Protein AF-A0A7Y1ZL57-F1 (afdb_monomer)

Radius of gyration: 22.16 Å; Cα contacts (8 Å, |Δi|>4): 226; chains: 1; bounding box: 55×61×56 Å

Mean predicted aligned error: 8.6 Å

Secondary structure (DSSP, 8-state):
-HHHHHHHHHHHHHH-HHHHHHHHHHHHT-HHHHHHHHHGGG-SBTTB--GGGSTTHHHHHHHHHHTTSS-HHHHHHHHHHHHHS----TT-S-HHHHHHHHHHHHHHHHSSS-S-EEE-SS--S-EE--HHHHHHSSS-EEE-GGGT-HHHHHHHT-HHHHHHHHHHHSS-------EEESS---PPS--GGGTS--SSTTS-------SS---TTS------TTGGGSPP---

pLDDT: mean 88.0, std 10.46, range [59.62, 98.56]

Structure (mmCIF, N/CA/C/O backbone):
data_AF-A0A7Y1ZL57-F1
#
_entry.id   AF-A0A7Y1ZL57-F1
#
loop_
_atom_site.group_PDB
_atom_site.id
_atom_site.type_symbol
_atom_site.label_atom_id
_atom_site.label_alt_id
_atom_site.label_comp_id
_atom_site.label_asym_id
_atom_site.label_entity_id
_atom_site.label_seq_id
_atom_site.pdbx_PDB_ins_code
_atom_site.Cartn_x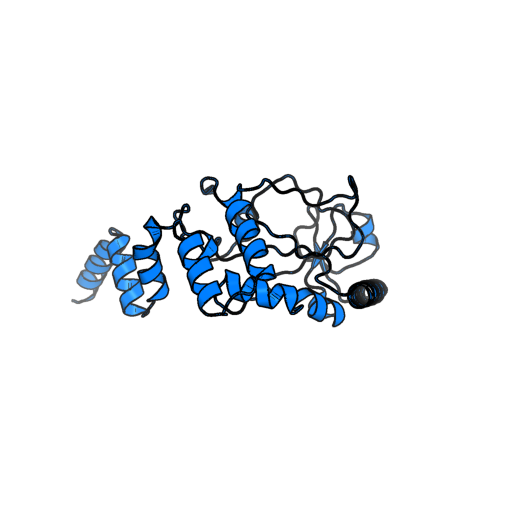
_atom_site.Cartn_y
_atom_site.Cartn_z
_atom_site.occupancy
_atom_site.B_iso_or_equiv
_atom_site.auth_seq_id
_atom_site.auth_comp_id
_atom_site.auth_asym_id
_atom_site.auth_atom_id
_atom_site.pdbx_PDB_model_num
ATOM 1 N N . MET A 1 1 ? -34.789 -43.319 8.936 1.00 61.16 1 MET A N 1
ATOM 2 C CA . MET A 1 1 ? -35.605 -42.411 9.778 1.00 61.16 1 MET A CA 1
ATOM 3 C C . MET A 1 1 ? -34.976 -41.041 10.070 1.00 61.16 1 MET A C 1
ATOM 5 O O . MET A 1 1 ? -35.731 -40.105 10.268 1.00 61.16 1 MET A O 1
ATOM 9 N N . LEU A 1 2 ? -33.645 -40.862 10.047 1.00 67.38 2 LEU A N 1
ATOM 10 C CA . LEU A 1 2 ? -32.998 -39.577 10.399 1.00 67.38 2 LEU A CA 1
ATOM 11 C C . LEU A 1 2 ? -32.981 -38.503 9.291 1.00 67.38 2 LEU A C 1
ATOM 13 O O . LEU A 1 2 ? -33.024 -37.315 9.592 1.00 67.38 2 LEU A O 1
ATOM 17 N N . LYS A 1 3 ? -32.957 -38.889 8.006 1.00 62.25 3 LYS A N 1
ATOM 18 C CA . LYS A 1 3 ? -32.890 -37.942 6.870 1.00 62.25 3 LYS A CA 1
ATOM 19 C C . LYS A 1 3 ? -34.001 -36.868 6.875 1.00 62.25 3 LYS A C 1
ATOM 21 O O . LYS A 1 3 ? -33.656 -35.699 6.730 1.00 62.25 3 LYS A O 1
ATOM 26 N N . PRO A 1 4 ? -35.293 -37.196 7.075 1.00 77.06 4 PRO A N 1
ATOM 27 C CA . PRO A 1 4 ? -36.361 -36.191 7.101 1.00 77.06 4 PRO A CA 1
ATOM 28 C C . PRO A 1 4 ? -36.184 -35.165 8.226 1.00 77.06 4 PRO A C 1
ATOM 30 O O . PRO A 1 4 ? -36.388 -33.973 8.011 1.00 77.06 4 PRO A O 1
ATOM 33 N N . VAL A 1 5 ? -35.735 -35.624 9.399 1.00 76.25 5 VAL A N 1
ATOM 34 C CA . VAL A 1 5 ? -35.468 -34.781 10.574 1.00 76.25 5 VAL A CA 1
ATOM 35 C C . VAL A 1 5 ? -34.291 -33.845 10.308 1.00 76.25 5 VAL A C 1
ATOM 37 O O . VAL A 1 5 ? -34.404 -32.647 10.547 1.00 76.25 5 VAL A O 1
ATOM 40 N N . ILE A 1 6 ? -33.203 -34.358 9.724 1.00 70.75 6 ILE A N 1
ATOM 41 C CA . ILE A 1 6 ? -32.034 -33.557 9.332 1.00 70.75 6 ILE A CA 1
ATOM 42 C C . ILE A 1 6 ? -32.429 -32.479 8.315 1.00 70.75 6 ILE A C 1
ATOM 44 O O . ILE A 1 6 ? -32.050 -31.324 8.473 1.00 70.75 6 ILE A O 1
ATOM 48 N N . TYR A 1 7 ? -33.233 -32.812 7.301 1.00 69.31 7 TYR A N 1
ATOM 49 C CA . TYR A 1 7 ? -33.698 -31.839 6.304 1.00 69.31 7 TYR A CA 1
ATOM 50 C C . TYR A 1 7 ? -34.686 -30.809 6.869 1.00 69.31 7 TYR A C 1
ATOM 52 O O . TYR A 1 7 ? -34.710 -29.665 6.410 1.00 69.31 7 TYR A O 1
ATOM 60 N N . ALA A 1 8 ? -35.507 -31.183 7.852 1.00 75.50 8 ALA A N 1
ATOM 61 C CA . ALA A 1 8 ? -36.379 -30.250 8.562 1.00 75.50 8 ALA A CA 1
ATOM 62 C C . ALA A 1 8 ? -35.568 -29.280 9.437 1.00 75.50 8 ALA A C 1
ATOM 64 O O . ALA A 1 8 ? -35.812 -28.073 9.401 1.00 75.50 8 ALA A O 1
ATOM 65 N N . LEU A 1 9 ? -34.552 -29.785 10.147 1.00 74.50 9 LEU A N 1
ATOM 66 C CA . LEU A 1 9 ? -33.609 -28.963 10.904 1.00 74.50 9 LEU A CA 1
ATOM 67 C C . LEU A 1 9 ? -32.825 -28.028 9.981 1.00 74.50 9 LEU A C 1
ATOM 69 O O . LEU A 1 9 ? -32.786 -26.829 10.226 1.00 74.50 9 LEU A O 1
ATOM 73 N N . LYS A 1 10 ? -32.274 -28.545 8.877 1.00 69.19 10 LYS A N 1
ATOM 74 C CA . LYS A 1 10 ? -31.486 -27.758 7.919 1.00 69.19 10 LYS A CA 1
ATOM 75 C C . LYS A 1 10 ? -32.304 -26.621 7.301 1.00 69.19 10 LYS A C 1
ATOM 77 O O . LYS A 1 10 ? -31.780 -25.522 7.170 1.00 69.19 10 LYS A O 1
ATOM 82 N N . ARG A 1 11 ? -33.587 -26.855 6.989 1.00 71.69 11 ARG A N 1
ATOM 83 C CA . ARG A 1 11 ? -34.518 -25.811 6.514 1.00 71.69 11 ARG A CA 1
ATOM 84 C C . ARG A 1 11 ? -34.827 -24.763 7.575 1.00 71.69 11 ARG A C 1
ATOM 86 O O . ARG A 1 11 ? -34.826 -23.582 7.256 1.00 71.69 11 ARG A O 1
ATOM 93 N N . ARG A 1 12 ? -35.051 -25.169 8.830 1.00 73.75 12 ARG A N 1
ATOM 94 C CA . ARG A 1 12 ? -35.214 -24.202 9.925 1.00 73.75 12 ARG A CA 1
ATOM 95 C C . ARG A 1 12 ? -33.955 -23.361 10.098 1.00 73.75 12 ARG A C 1
ATOM 97 O O . ARG A 1 12 ? -34.059 -22.150 10.158 1.00 73.75 12 ARG A O 1
ATOM 104 N N . VAL A 1 13 ? -32.774 -23.970 10.096 1.00 72.38 13 VAL A N 1
ATOM 105 C CA . VAL A 1 13 ? -31.514 -23.229 10.230 1.00 72.38 13 VAL A CA 1
ATOM 106 C C . VAL A 1 13 ? -31.290 -22.273 9.046 1.00 72.38 13 VAL A C 1
ATOM 108 O O . VAL A 1 13 ? -30.936 -21.125 9.277 1.00 72.38 13 VAL A O 1
ATOM 111 N N . HIS A 1 14 ? -31.563 -22.688 7.802 1.00 68.94 14 HIS A N 1
ATOM 112 C CA . HIS A 1 14 ? -31.434 -21.815 6.621 1.00 68.94 14 HIS A CA 1
ATOM 113 C C . HIS A 1 14 ? -32.382 -20.609 6.638 1.00 68.94 14 HIS A C 1
ATOM 115 O O . HIS A 1 14 ? -32.011 -19.534 6.180 1.00 68.94 14 HIS A O 1
ATOM 121 N N . ASN A 1 15 ? -33.593 -20.775 7.173 1.00 75.38 15 ASN A N 1
ATOM 122 C CA . ASN A 1 15 ? -34.599 -19.711 7.206 1.00 75.38 15 ASN A CA 1
ATOM 123 C C . ASN A 1 15 ? -34.401 -18.718 8.364 1.00 75.38 15 ASN A C 1
ATOM 125 O O . ASN A 1 15 ? -35.111 -17.719 8.435 1.00 75.38 15 ASN A O 1
ATOM 129 N N . TYR A 1 16 ? -33.448 -18.973 9.265 1.00 76.50 16 TYR A N 1
ATOM 130 C CA . TYR A 1 16 ? -33.093 -18.076 10.362 1.00 76.50 16 TYR A CA 1
ATOM 131 C C . TYR A 1 16 ? -31.593 -17.765 10.295 1.00 76.50 16 TYR A C 1
ATOM 133 O O . TYR A 1 16 ? -30.802 -18.453 10.944 1.00 76.50 16 TYR A O 1
ATOM 141 N N . PRO A 1 17 ? -31.185 -16.715 9.557 1.00 72.06 17 PRO A N 1
ATOM 142 C CA . PRO A 1 17 ? -29.778 -16.347 9.379 1.00 72.06 17 PRO A CA 1
ATOM 143 C C . PRO A 1 17 ? -29.008 -16.231 10.702 1.00 72.06 17 PRO A C 1
ATOM 145 O O . PRO A 1 17 ? -27.884 -16.710 10.807 1.00 72.06 17 PRO A O 1
ATOM 148 N N . ALA A 1 18 ? -29.647 -15.703 11.752 1.00 73.69 18 ALA A N 1
ATOM 149 C CA . ALA A 1 18 ? -29.064 -15.629 13.091 1.00 73.69 18 ALA A CA 1
ATOM 150 C C . ALA A 1 18 ? -28.757 -17.016 13.693 1.00 73.69 18 ALA A C 1
ATOM 152 O O . ALA A 1 18 ? -27.699 -17.211 14.286 1.00 73.69 18 ALA A O 1
ATOM 153 N N . LEU A 1 19 ? -29.649 -17.997 13.511 1.00 76.81 19 LEU A N 1
ATOM 154 C CA . LEU A 1 19 ? -29.462 -19.364 14.003 1.00 76.81 19 LEU A CA 1
ATOM 155 C C . LEU A 1 19 ? -28.370 -20.097 13.214 1.00 76.81 19 LEU A C 1
ATOM 157 O O . LEU A 1 19 ? -27.556 -20.797 13.815 1.00 76.81 19 LEU A O 1
ATOM 161 N N . TYR A 1 20 ? -28.324 -19.911 11.889 1.00 74.56 20 TYR A N 1
ATOM 162 C CA . TYR A 1 20 ? -27.240 -20.428 11.052 1.00 74.56 20 TYR A CA 1
ATOM 163 C C . TYR A 1 20 ? -25.889 -19.875 11.498 1.00 74.56 20 TYR A C 1
ATOM 165 O O . TYR A 1 20 ? -24.973 -20.655 11.743 1.00 74.56 20 TYR A O 1
ATOM 173 N N . SER A 1 21 ? -25.784 -18.558 11.686 1.00 65.50 21 SER A N 1
ATOM 174 C CA . SER A 1 21 ? -24.563 -17.924 12.177 1.00 65.50 21 SER A CA 1
ATOM 175 C C . SER A 1 21 ? -24.155 -18.474 13.544 1.00 65.50 21 SER A C 1
ATOM 177 O O . SER A 1 21 ? -23.021 -18.910 13.704 1.00 65.50 21 SER A O 1
ATOM 179 N N . VAL A 1 22 ? -25.054 -18.528 14.532 1.00 75.81 22 VAL A N 1
ATOM 180 C CA . VAL A 1 22 ? -24.734 -19.061 15.872 1.00 75.81 22 VAL A CA 1
ATOM 181 C C . VAL A 1 22 ? -24.198 -20.495 15.796 1.00 75.81 22 VAL A C 1
ATOM 183 O O . VAL A 1 22 ? -23.155 -20.790 16.379 1.00 75.81 22 VAL A O 1
ATOM 186 N N . LEU A 1 23 ? -24.868 -21.375 15.045 1.00 78.00 23 LEU A N 1
ATOM 187 C CA . LEU A 1 23 ? -24.457 -22.772 14.897 1.00 78.00 23 LEU A CA 1
ATOM 188 C C . LEU A 1 23 ? -23.144 -22.913 14.125 1.00 78.00 23 LEU A C 1
ATOM 190 O O . LEU A 1 23 ? -22.272 -23.663 14.555 1.00 78.00 23 LEU A O 1
ATOM 194 N N . PHE A 1 24 ? -22.977 -22.179 13.024 1.00 70.44 24 PHE A N 1
ATOM 195 C CA . PHE A 1 24 ? -21.741 -22.178 12.246 1.00 70.44 24 PHE A CA 1
ATOM 196 C C . PHE A 1 24 ? -20.555 -21.754 13.113 1.00 70.44 24 PHE A C 1
ATOM 198 O O . PHE A 1 24 ? -19.538 -22.439 13.125 1.00 70.44 24 PHE A O 1
ATOM 205 N N . ASN A 1 25 ? -20.693 -20.688 13.902 1.00 64.94 25 ASN A N 1
ATOM 206 C CA . ASN A 1 25 ? -19.604 -20.195 14.744 1.00 64.94 25 ASN A CA 1
ATOM 207 C C . ASN A 1 25 ? -19.293 -21.102 15.933 1.00 64.94 25 ASN A C 1
ATOM 209 O O . ASN A 1 25 ? -18.126 -21.251 16.281 1.00 64.94 25 ASN A O 1
ATOM 213 N N . LEU A 1 26 ? -20.307 -21.724 16.546 1.00 72.31 26 LEU A N 1
ATOM 214 C CA . LEU A 1 26 ? -20.097 -22.714 17.607 1.00 72.31 26 LEU A CA 1
ATOM 215 C C . LEU A 1 26 ? -19.348 -23.939 17.078 1.00 72.31 26 LEU A C 1
ATOM 217 O O . LEU A 1 26 ? -18.414 -24.411 17.718 1.00 72.31 26 LEU A O 1
ATOM 221 N N . VAL A 1 27 ? -19.732 -24.430 15.897 1.00 75.44 27 VAL A N 1
ATOM 222 C CA . VAL A 1 27 ? -19.110 -25.603 15.266 1.00 75.44 27 VAL A CA 1
ATOM 223 C C . VAL A 1 27 ? -17.700 -25.294 14.758 1.00 75.44 27 VAL A C 1
ATOM 225 O O . VAL A 1 27 ? -16.826 -26.150 14.836 1.00 75.44 27 VAL A O 1
ATOM 228 N N . THR A 1 28 ? -17.458 -24.078 14.264 1.00 68.94 28 THR A N 1
ATOM 229 C CA . THR A 1 28 ? -16.144 -23.662 13.739 1.00 68.94 28 THR A CA 1
ATOM 230 C C . THR A 1 28 ? -15.227 -23.041 14.791 1.00 68.94 28 THR A C 1
ATOM 232 O O . THR A 1 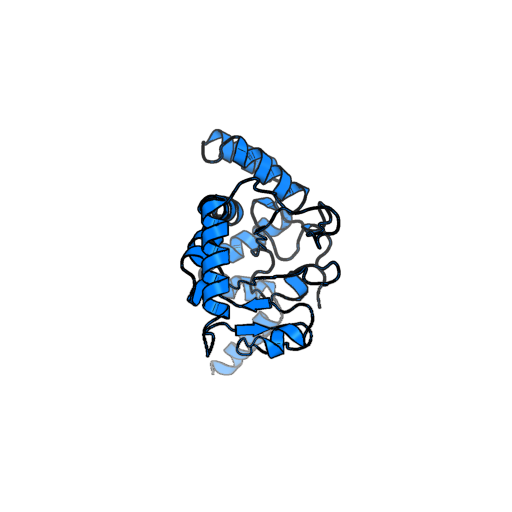28 ? -14.106 -22.670 14.455 1.00 68.94 28 THR A O 1
ATOM 235 N N . LEU A 1 29 ? -15.679 -22.911 16.047 1.00 67.19 29 LEU A N 1
ATOM 236 C CA . LEU A 1 29 ? -14.985 -22.155 17.099 1.00 67.19 29 LEU A CA 1
ATOM 237 C C . LEU A 1 29 ? -14.568 -20.750 16.620 1.00 67.19 29 LEU A C 1
ATOM 239 O O . LEU A 1 29 ? -13.525 -20.221 17.005 1.00 67.19 29 LEU A O 1
ATOM 243 N N . ASN A 1 30 ? -15.385 -20.131 15.763 1.00 64.38 30 ASN A N 1
ATOM 244 C 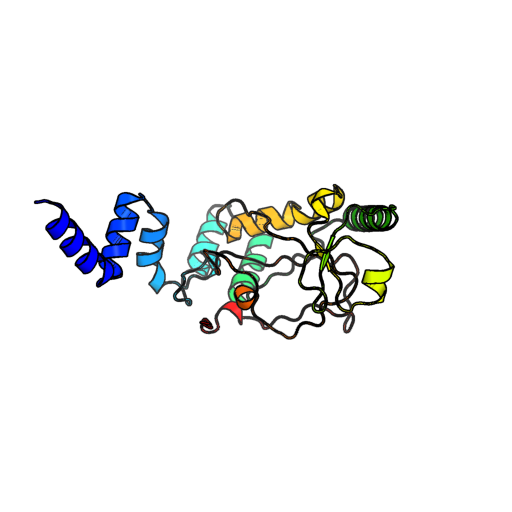CA . ASN A 1 30 ? -15.090 -18.839 15.153 1.00 64.38 30 ASN A CA 1
ATOM 245 C C . ASN A 1 30 ? -15.459 -17.698 16.115 1.00 64.38 30 ASN A C 1
ATOM 247 O O . ASN A 1 30 ? -16.431 -16.959 15.935 1.00 64.38 30 ASN A O 1
ATOM 251 N N . PHE A 1 31 ? -14.683 -17.591 17.197 1.00 62.12 31 PHE A N 1
ATOM 252 C CA . PHE A 1 31 ? -14.844 -16.567 18.229 1.00 62.12 31 PHE A CA 1
ATOM 253 C C . PHE A 1 31 ? -14.647 -15.143 17.682 1.00 62.12 31 PHE A C 1
ATOM 255 O O . PHE A 1 31 ? -15.268 -14.213 18.194 1.00 62.12 31 PHE A O 1
ATOM 262 N N . GLU A 1 32 ? -13.849 -14.980 16.620 1.00 59.62 32 GLU A N 1
ATOM 263 C CA . GLU A 1 32 ? -13.712 -13.733 15.850 1.00 59.62 32 GLU A CA 1
ATOM 264 C C . GLU A 1 32 ? -15.074 -13.256 15.330 1.00 59.62 32 GLU A C 1
ATOM 266 O O . GLU A 1 32 ? -15.489 -12.131 15.613 1.00 59.62 32 GLU A O 1
ATOM 271 N N . TYR A 1 33 ? -15.824 -14.126 14.646 1.00 61.28 33 TYR A N 1
ATOM 272 C CA . TYR A 1 33 ? -17.146 -13.774 14.128 1.00 61.28 33 TYR A CA 1
ATOM 273 C C . TYR A 1 33 ? -18.146 -13.479 15.253 1.00 61.28 33 TYR A C 1
ATOM 275 O O . TYR A 1 33 ? -18.909 -12.520 15.145 1.00 61.28 33 TYR A O 1
ATOM 283 N N . PHE A 1 34 ? -18.141 -14.238 16.358 1.00 62.91 34 PHE A N 1
ATOM 284 C CA . PHE A 1 34 ? -18.984 -13.914 17.522 1.00 62.91 34 PHE A CA 1
ATOM 285 C C . PHE A 1 34 ? -18.676 -12.520 18.076 1.00 62.91 34 PHE A C 1
ATOM 287 O O . PHE A 1 34 ? -19.589 -11.728 18.310 1.00 62.91 34 PHE A O 1
ATOM 294 N N . ARG A 1 35 ? -17.391 -12.196 18.248 1.00 63.19 35 ARG A N 1
ATOM 295 C CA . ARG A 1 35 ? -16.944 -10.892 18.746 1.00 63.19 35 ARG A CA 1
ATOM 296 C C . ARG A 1 35 ? -17.330 -9.761 17.794 1.00 63.19 35 ARG A C 1
ATOM 298 O O . ARG A 1 35 ? -17.726 -8.698 18.264 1.00 63.19 35 ARG A O 1
ATOM 305 N N . LEU A 1 36 ? -17.295 -10.007 16.483 1.00 61.62 36 LEU A N 1
ATOM 306 C CA . LEU A 1 36 ? -17.803 -9.079 15.473 1.00 61.62 36 LEU A CA 1
ATOM 307 C C . LEU A 1 36 ? -19.315 -8.862 15.617 1.00 61.62 36 LEU A C 1
ATOM 309 O O . LEU A 1 36 ? -19.740 -7.715 15.635 1.00 61.62 36 LEU A O 1
ATOM 313 N N . GLN A 1 37 ? -20.130 -9.909 15.803 1.00 62.34 37 GLN A N 1
ATOM 314 C CA . GLN A 1 37 ? -21.587 -9.741 15.959 1.00 62.34 37 GLN A CA 1
ATOM 315 C C . GLN A 1 37 ? -21.967 -8.893 17.183 1.00 62.34 37 GLN A C 1
ATOM 317 O O . GLN A 1 37 ? -22.853 -8.051 17.076 1.00 62.34 37 GLN A O 1
ATOM 322 N N . PHE A 1 38 ? -21.282 -9.063 18.319 1.00 64.94 38 PHE A N 1
ATOM 323 C CA . PHE A 1 38 ? -21.501 -8.217 19.503 1.00 64.94 38 PHE A CA 1
ATOM 324 C C . PHE A 1 38 ? -20.854 -6.830 19.377 1.00 64.94 38 PHE A C 1
ATOM 326 O O . PHE A 1 38 ? -21.314 -5.874 19.991 1.00 64.94 38 PHE A O 1
ATOM 333 N N . GLY A 1 39 ? -19.789 -6.714 18.581 1.00 63.88 39 GLY A N 1
ATOM 334 C CA . GLY A 1 39 ? -19.065 -5.470 18.351 1.00 63.88 39 GLY A CA 1
ATOM 335 C C . GLY A 1 39 ? -19.669 -4.571 17.276 1.00 63.88 39 GLY A C 1
ATOM 336 O O . GLY A 1 39 ? -19.328 -3.395 17.266 1.00 63.88 39 GLY A O 1
ATOM 337 N N . LYS A 1 40 ? -20.553 -5.086 16.407 1.00 64.69 40 LYS A N 1
ATOM 338 C CA . LYS A 1 40 ? -21.134 -4.376 15.250 1.00 64.69 40 LYS A CA 1
ATOM 339 C C . LYS A 1 40 ? -21.717 -3.003 15.578 1.00 64.69 40 LYS A C 1
ATOM 341 O O . LYS A 1 40 ? -21.603 -2.109 14.758 1.00 64.69 40 LYS A O 1
ATOM 346 N N . GLN A 1 41 ? -22.283 -2.818 16.771 1.00 75.44 41 GLN A N 1
ATOM 347 C CA . GLN A 1 41 ? -22.845 -1.526 17.192 1.00 75.44 41 GLN A CA 1
ATOM 348 C C . GLN A 1 41 ? -21.804 -0.401 17.278 1.00 75.44 41 GLN A C 1
ATOM 350 O O . GLN A 1 41 ? -22.168 0.764 17.197 1.00 75.44 41 GLN A O 1
ATOM 355 N N . HIS A 1 42 ? -20.526 -0.749 17.427 1.00 83.75 42 HIS A N 1
ATOM 356 C CA . HIS A 1 42 ? -19.425 0.208 17.493 1.00 83.75 42 HIS A CA 1
ATOM 357 C C . HIS A 1 42 ? -18.860 0.584 16.120 1.00 83.75 42 HIS A C 1
ATOM 359 O O . HIS A 1 42 ? -17.965 1.423 16.058 1.00 83.75 42 HIS A O 1
ATOM 365 N N . TYR A 1 43 ? -19.315 -0.056 15.040 1.00 87.94 43 TYR A N 1
ATOM 366 C CA . TYR A 1 43 ? -18.799 0.164 13.691 1.00 87.94 43 TYR A CA 1
ATOM 367 C C . TYR A 1 43 ? -19.818 0.933 12.844 1.00 87.94 43 TYR A C 1
ATOM 369 O O . TYR A 1 43 ? -20.998 0.582 12.864 1.00 87.94 43 TYR A O 1
ATOM 377 N N . PRO A 1 44 ? -19.380 1.934 12.058 1.00 84.75 44 PRO A N 1
ATOM 378 C CA . PRO A 1 44 ? -20.245 2.603 11.090 1.00 84.75 44 PRO A CA 1
ATOM 379 C C . PRO A 1 44 ? -20.765 1.658 9.997 1.00 84.75 44 PRO A C 1
ATOM 381 O O . PRO A 1 44 ? -21.913 1.786 9.578 1.00 84.75 44 PRO A O 1
ATOM 384 N N . SER A 1 45 ? -19.939 0.704 9.549 1.00 85.44 45 SER A N 1
ATOM 385 C CA . SER A 1 45 ? -20.301 -0.238 8.486 1.00 85.44 45 SER A CA 1
ATOM 386 C C . SER A 1 45 ? -20.989 -1.494 9.020 1.00 85.44 45 SER A C 1
ATOM 388 O O . SER A 1 45 ? -20.625 -2.071 10.052 1.00 85.44 45 SER A O 1
ATOM 390 N N . SER A 1 46 ? -21.954 -1.985 8.244 1.00 81.25 46 SER A N 1
ATOM 391 C CA . SER A 1 46 ? -22.683 -3.223 8.529 1.00 81.25 46 SER A CA 1
ATOM 392 C C . SER A 1 46 ? -21.810 -4.487 8.418 1.00 81.25 46 SER A C 1
ATOM 394 O O . SER A 1 46 ? -22.135 -5.533 9.007 1.00 81.25 46 SER A O 1
ATOM 396 N N . PHE A 1 47 ? -20.668 -4.375 7.727 1.00 80.88 47 PHE A N 1
ATOM 397 C CA . PHE A 1 47 ? -19.675 -5.436 7.539 1.00 80.88 47 PHE A CA 1
ATOM 398 C C . PHE A 1 47 ? -18.604 -5.479 8.640 1.00 80.88 47 PHE A C 1
ATOM 400 O O . PHE A 1 47 ? -17.744 -6.360 8.623 1.00 80.88 47 PHE A O 1
ATOM 407 N N . GLY A 1 48 ? -18.682 -4.595 9.642 1.00 85.56 48 GLY A N 1
ATOM 408 C CA . GLY A 1 48 ? -17.724 -4.512 10.745 1.00 85.56 48 GLY A CA 1
ATOM 409 C C . GLY A 1 48 ? -16.630 -3.482 10.475 1.00 85.56 48 GLY A C 1
ATOM 410 O O . GLY A 1 48 ? -16.931 -2.354 10.109 1.00 85.56 48 GLY A O 1
ATOM 411 N N . GLY A 1 49 ? -15.372 -3.854 10.699 1.00 88.94 49 GLY A N 1
ATOM 412 C CA . GLY A 1 49 ? -14.218 -2.985 10.475 1.00 88.94 49 GLY A CA 1
ATOM 413 C C . GLY A 1 49 ? -13.040 -3.345 11.374 1.00 88.94 49 GLY A C 1
ATOM 414 O O . GLY A 1 49 ? -13.057 -4.345 12.103 1.00 88.94 49 GLY A O 1
ATOM 415 N N . LEU A 1 50 ? -12.022 -2.502 11.342 1.00 92.81 50 LEU A N 1
ATOM 416 C CA . LEU A 1 50 ? -10.833 -2.564 12.180 1.00 92.81 50 LEU A CA 1
ATOM 417 C C . LEU A 1 50 ? -11.047 -1.797 13.481 1.00 92.81 50 LEU A C 1
ATOM 419 O O . LEU A 1 50 ? -11.961 -0.988 13.616 1.00 92.81 50 LEU A O 1
ATOM 423 N N . TRP A 1 51 ? -10.196 -2.005 14.484 1.00 94.00 51 TRP A N 1
ATOM 424 C CA . TRP A 1 51 ? -10.319 -1.240 15.732 1.00 94.00 51 TRP A CA 1
ATOM 425 C C . TRP A 1 51 ? -10.213 0.280 15.517 1.00 94.00 51 TRP A C 1
ATOM 427 O O . TRP A 1 51 ? -10.724 1.036 16.345 1.00 94.00 51 TRP A O 1
ATOM 437 N N . THR A 1 52 ? -9.562 0.703 14.428 1.00 95.06 52 THR A N 1
ATOM 438 C CA . THR A 1 52 ? -9.473 2.092 13.978 1.00 95.06 52 THR A CA 1
ATOM 439 C C . THR A 1 52 ? -10.800 2.654 13.499 1.00 95.06 52 THR A C 1
ATOM 441 O O . THR A 1 52 ? -10.947 3.863 13.503 1.00 95.06 52 THR A O 1
ATOM 444 N N . ASP A 1 53 ? -11.776 1.827 13.138 1.00 93.69 53 ASP A N 1
ATOM 445 C CA . ASP A 1 53 ? -13.063 2.284 12.594 1.00 93.69 53 ASP A CA 1
ATOM 446 C C . ASP A 1 53 ? -14.133 2.426 13.678 1.00 93.69 53 ASP A C 1
ATOM 448 O O . ASP A 1 53 ? -15.258 2.841 13.408 1.00 93.69 53 ASP A O 1
ATOM 452 N N . ARG A 1 54 ? -13.796 2.066 14.920 1.00 92.69 54 ARG A N 1
ATOM 453 C CA . ARG A 1 54 ? -14.743 2.054 16.032 1.00 92.69 54 ARG A CA 1
ATOM 454 C C . ARG A 1 54 ? -15.058 3.457 16.542 1.00 92.69 54 ARG A C 1
ATOM 456 O O . ARG A 1 54 ? -14.189 4.325 16.595 1.00 92.69 54 ARG A O 1
ATOM 463 N N . ASP A 1 55 ? -16.276 3.635 17.038 1.00 92.50 55 ASP A N 1
ATOM 464 C CA . ASP A 1 55 ? -16.718 4.836 17.761 1.00 92.50 55 ASP A CA 1
ATOM 465 C C . ASP A 1 55 ? -15.865 5.151 19.013 1.00 92.50 55 ASP A C 1
ATOM 467 O O . ASP A 1 55 ? -15.636 6.311 19.353 1.00 92.50 55 ASP A O 1
ATOM 471 N N . ASP A 1 56 ? -15.324 4.121 19.672 1.00 93.75 56 ASP A N 1
ATOM 472 C CA . ASP A 1 56 ? -14.449 4.208 20.844 1.00 93.75 56 ASP A CA 1
ATOM 473 C C . ASP A 1 56 ? -12.949 4.332 20.500 1.00 93.75 56 ASP A C 1
ATOM 475 O O . ASP A 1 56 ? -12.092 4.167 21.381 1.00 93.75 56 ASP A O 1
ATOM 479 N N . PHE A 1 57 ? -12.619 4.651 19.241 1.00 95.75 57 PHE A N 1
ATOM 480 C CA . PHE A 1 57 ? -11.251 4.735 18.724 1.00 95.75 57 PHE A CA 1
ATOM 481 C C . PHE A 1 57 ? -10.312 5.552 19.619 1.00 95.75 57 PHE A C 1
ATOM 483 O O . PHE A 1 57 ? -9.277 5.038 20.047 1.00 95.75 57 PHE A O 1
ATOM 490 N N . TYR A 1 58 ? -10.668 6.794 19.970 1.00 96.50 58 TYR A N 1
ATOM 491 C CA . TYR A 1 58 ? -9.782 7.664 20.755 1.00 96.50 58 TYR A CA 1
ATOM 492 C C . TYR A 1 58 ? -9.481 7.105 22.152 1.00 96.50 58 TYR A C 1
ATOM 494 O O . TYR A 1 58 ? -8.360 7.243 22.648 1.00 96.50 58 TYR A O 1
ATOM 502 N N . ASN A 1 59 ? -10.442 6.415 22.775 1.00 95.81 59 ASN A N 1
ATOM 503 C CA . ASN A 1 59 ? -10.227 5.750 24.061 1.00 95.81 59 ASN A CA 1
ATOM 504 C C . ASN A 1 59 ? -9.239 4.585 23.914 1.00 95.81 59 ASN A C 1
ATOM 506 O O . ASN A 1 59 ? -8.335 4.420 24.740 1.00 95.81 59 ASN A O 1
ATOM 510 N N . LYS A 1 60 ? -9.372 3.789 22.845 1.00 94.75 60 LYS A N 1
ATOM 511 C CA . LYS A 1 60 ? -8.435 2.701 22.532 1.00 94.75 60 LYS A CA 1
ATOM 512 C C . LYS A 1 60 ? -7.040 3.225 22.211 1.00 94.75 60 LYS A C 1
ATOM 514 O O . LYS A 1 60 ? -6.072 2.691 22.754 1.00 94.75 60 LYS A O 1
ATOM 519 N N . LEU A 1 61 ? -6.941 4.266 21.389 1.00 96.19 61 LEU A N 1
ATOM 520 C CA . LEU A 1 61 ? -5.682 4.878 20.979 1.00 96.19 61 LEU A CA 1
ATOM 521 C C . LEU A 1 61 ? -4.906 5.394 22.199 1.00 96.19 61 LEU A C 1
ATOM 523 O O . LEU A 1 61 ? -3.770 4.978 22.421 1.00 96.19 61 LEU A O 1
ATOM 527 N N . ARG A 1 62 ? -5.549 6.190 23.068 1.00 94.88 62 ARG A N 1
ATOM 528 C CA . ARG A 1 62 ? -4.938 6.688 24.316 1.00 94.88 62 ARG A CA 1
ATOM 529 C C . ARG A 1 62 ? -4.510 5.559 25.247 1.00 94.88 62 ARG A C 1
ATOM 531 O O . ARG A 1 62 ? -3.422 5.599 25.813 1.00 94.88 62 ARG A O 1
ATOM 538 N N . LYS A 1 63 ? -5.330 4.511 25.384 1.00 94.75 63 LYS A N 1
ATOM 539 C CA . LYS A 1 63 ? -4.981 3.338 26.200 1.00 94.75 63 LYS A CA 1
ATOM 540 C C . LYS A 1 63 ? -3.753 2.603 25.659 1.00 94.75 63 LYS A C 1
ATOM 542 O O . LYS A 1 63 ? -2.963 2.095 26.451 1.00 94.75 63 LYS A O 1
ATOM 547 N N . ARG A 1 64 ? -3.593 2.514 24.337 1.00 94.56 64 ARG A N 1
ATOM 548 C CA . ARG A 1 64 ? -2.417 1.900 23.700 1.00 94.56 64 ARG A CA 1
ATOM 549 C C . ARG A 1 64 ? -1.171 2.770 23.855 1.00 94.56 64 ARG A C 1
ATOM 551 O O . ARG A 1 64 ? -0.124 2.234 24.207 1.00 94.56 64 ARG A O 1
ATOM 558 N N . GLN A 1 65 ? -1.301 4.085 23.690 1.00 93.50 65 GLN A N 1
ATOM 559 C CA . GLN A 1 65 ? -0.221 5.043 23.938 1.00 93.50 65 GLN A CA 1
ATOM 560 C C . GLN A 1 65 ? 0.259 4.979 25.396 1.00 93.50 65 GLN A C 1
ATOM 562 O O . GLN A 1 65 ? 1.447 4.815 25.644 1.00 93.50 65 GLN A O 1
ATOM 567 N N . PHE A 1 66 ? -0.664 4.984 26.366 1.00 92.12 66 PHE A N 1
ATOM 568 C CA . PHE A 1 66 ? -0.340 4.857 27.794 1.00 92.12 66 PHE A CA 1
ATOM 569 C C . PHE A 1 66 ? 0.419 3.561 28.128 1.00 92.12 66 PHE A C 1
ATOM 571 O O . PHE A 1 66 ? 1.256 3.533 29.023 1.00 92.12 66 PHE A O 1
ATOM 578 N N . LYS A 1 67 ? 0.144 2.476 27.395 1.00 92.88 67 LYS A N 1
ATOM 579 C CA . LYS A 1 67 ? 0.841 1.188 27.534 1.00 92.88 67 LYS A CA 1
ATOM 580 C C . LYS A 1 67 ? 2.189 1.127 26.804 1.00 92.88 67 LYS A C 1
ATOM 582 O O . LYS A 1 67 ? 2.804 0.066 26.803 1.00 92.88 67 LYS A O 1
ATOM 587 N N . GLY A 1 68 ? 2.618 2.203 26.145 1.00 90.00 68 GLY A N 1
ATOM 588 C CA . GLY A 1 68 ? 3.841 2.233 25.340 1.00 90.00 68 GLY A CA 1
ATOM 589 C C . GLY A 1 68 ? 3.757 1.439 24.031 1.00 90.00 68 GLY A C 1
ATOM 590 O O . GLY A 1 68 ? 4.778 1.222 23.391 1.00 90.00 68 GLY A O 1
ATOM 591 N N . ALA A 1 69 ? 2.562 1.007 23.613 1.00 87.50 69 ALA A N 1
ATOM 592 C CA . ALA A 1 69 ? 2.380 0.245 22.374 1.00 87.50 69 ALA A CA 1
ATOM 593 C C . ALA A 1 69 ? 2.358 1.135 21.115 1.00 87.50 69 ALA A C 1
ATOM 595 O O . ALA A 1 69 ? 2.408 0.622 20.003 1.00 87.50 69 ALA A O 1
ATOM 596 N N . ILE A 1 70 ? 2.227 2.456 21.281 1.00 90.12 70 ILE A N 1
ATOM 597 C CA . ILE A 1 70 ? 2.149 3.448 20.201 1.00 90.12 70 ILE A CA 1
ATOM 598 C C . ILE A 1 70 ? 2.992 4.656 20.615 1.00 90.12 70 ILE A C 1
ATOM 600 O O . ILE A 1 70 ? 2.764 5.221 21.685 1.00 90.12 70 ILE A O 1
ATOM 604 N N . ASN A 1 71 ? 3.958 5.036 19.778 1.00 86.75 71 ASN A N 1
ATOM 605 C CA . ASN A 1 71 ? 4.747 6.257 19.961 1.00 86.75 71 ASN A CA 1
ATOM 606 C C . ASN A 1 71 ? 4.002 7.492 19.415 1.00 86.75 71 ASN A C 1
ATOM 608 O O . ASN A 1 71 ? 2.975 7.360 18.752 1.00 86.75 71 ASN A O 1
ATOM 612 N N . GLU A 1 72 ? 4.519 8.691 19.687 1.00 80.00 72 GLU A N 1
ATOM 613 C CA . GLU A 1 72 ? 3.881 9.954 19.286 1.00 80.00 72 GLU A CA 1
ATOM 614 C C . GLU A 1 72 ? 3.697 10.070 17.763 1.00 80.00 72 GLU A C 1
ATOM 616 O O . GLU A 1 72 ? 2.587 10.314 17.306 1.00 80.00 72 GLU A O 1
ATOM 621 N N . GLY A 1 73 ? 4.718 9.750 16.960 1.00 85.00 73 GLY A N 1
ATOM 622 C CA . GLY A 1 73 ? 4.601 9.799 15.496 1.00 85.00 73 GLY A CA 1
ATOM 623 C C . GLY A 1 73 ? 3.543 8.845 14.922 1.00 85.00 73 GLY A C 1
ATOM 624 O O . GLY A 1 73 ? 2.849 9.181 13.964 1.00 85.00 73 GLY A O 1
ATOM 625 N N . ARG A 1 74 ? 3.366 7.661 15.521 1.00 92.62 74 ARG A N 1
ATOM 626 C CA . ARG A 1 74 ? 2.306 6.711 15.144 1.00 92.62 74 ARG A CA 1
ATOM 627 C C . ARG A 1 74 ? 0.926 7.165 15.624 1.00 92.62 74 ARG A C 1
ATOM 629 O O . ARG A 1 74 ? -0.067 6.774 15.018 1.00 92.62 74 ARG A O 1
ATOM 636 N N . PHE A 1 75 ? 0.843 7.961 16.689 1.00 94.38 75 PHE A N 1
ATOM 637 C CA . PHE A 1 75 ? -0.425 8.472 17.207 1.00 94.38 75 PHE A CA 1
ATOM 638 C C . PHE A 1 75 ? -1.107 9.381 16.182 1.00 94.38 75 PHE A C 1
ATOM 640 O O . PHE A 1 75 ? -2.248 9.109 15.809 1.00 94.38 75 PHE A O 1
ATOM 647 N N . ASP A 1 76 ? -0.385 10.376 15.666 1.00 94.62 76 ASP A N 1
ATOM 648 C CA . ASP A 1 76 ? -0.912 11.323 14.675 1.00 94.62 76 ASP A CA 1
ATOM 649 C C . ASP A 1 76 ? -1.284 10.613 13.368 1.00 94.62 76 ASP A C 1
ATOM 651 O O . ASP A 1 76 ? -2.359 10.827 12.810 1.00 94.62 76 ASP A O 1
ATOM 655 N N . GLN A 1 77 ? -0.444 9.672 12.927 1.00 96.75 77 GLN A N 1
ATOM 656 C CA . GLN A 1 77 ? -0.715 8.835 11.755 1.00 96.75 77 GLN A CA 1
ATOM 657 C C . GLN A 1 77 ? -2.011 8.025 11.897 1.00 96.75 77 GLN A C 1
ATOM 659 O O . GLN A 1 77 ? -2.790 7.925 10.951 1.00 96.75 77 GLN A O 1
ATOM 664 N N . LEU A 1 78 ? -2.267 7.457 13.079 1.00 97.62 78 LEU A N 1
ATOM 665 C CA . LEU A 1 78 ? -3.506 6.726 13.351 1.00 97.62 78 LEU A CA 1
ATOM 666 C C . LEU A 1 78 ? -4.715 7.658 13.458 1.00 97.62 78 LEU A C 1
ATOM 668 O O . LEU A 1 78 ? -5.820 7.238 13.119 1.00 97.62 78 LEU A O 1
ATOM 672 N N . GLN A 1 79 ? -4.532 8.900 13.915 1.00 96.62 79 GLN A N 1
ATOM 673 C CA . GLN A 1 79 ? -5.601 9.896 13.890 1.00 96.62 79 GLN A CA 1
ATOM 674 C C . GLN A 1 79 ? -5.996 10.247 12.454 1.00 96.62 79 GLN A C 1
ATOM 676 O O . GLN A 1 79 ? -7.182 10.143 12.157 1.00 96.62 79 GLN A O 1
ATOM 681 N N . SER A 1 80 ? -5.039 10.554 11.569 1.00 96.88 80 SER A N 1
ATOM 682 C CA . SER A 1 80 ? -5.317 10.784 10.140 1.00 96.88 80 SER A CA 1
ATOM 683 C C . SER A 1 80 ? -5.970 9.572 9.484 1.00 96.88 80 SER A C 1
ATOM 685 O O . SER A 1 80 ? -7.003 9.707 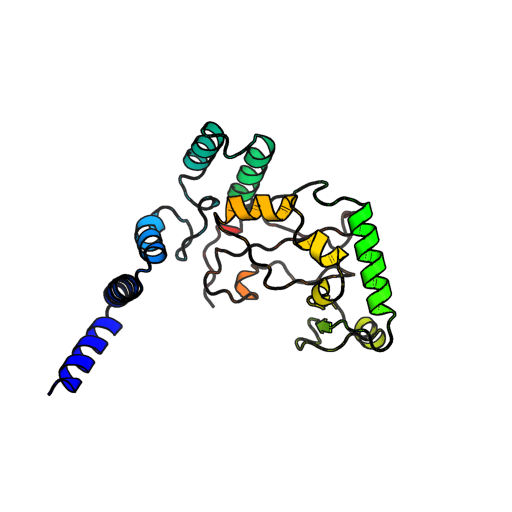8.839 1.00 96.88 80 SER A O 1
ATOM 687 N N . TRP A 1 81 ? -5.455 8.363 9.733 1.00 97.50 81 TRP A N 1
ATOM 688 C CA . TRP A 1 81 ? -6.083 7.136 9.238 1.00 97.50 81 TRP A CA 1
ATOM 689 C C . TRP A 1 81 ? -7.548 7.022 9.676 1.00 97.50 81 TRP A C 1
ATOM 691 O O . TRP A 1 81 ? -8.429 6.738 8.867 1.00 97.50 81 TRP A O 1
ATOM 701 N N . HIS A 1 82 ? -7.827 7.279 10.957 1.00 96.75 82 HIS A N 1
ATOM 702 C CA . HIS A 1 82 ? -9.183 7.242 11.487 1.00 96.75 82 HIS A CA 1
ATOM 703 C C . HIS A 1 82 ? -10.081 8.297 10.835 1.00 96.75 82 HIS A C 1
ATOM 705 O O . HIS A 1 82 ? -11.180 7.948 10.395 1.00 96.75 82 HIS A O 1
ATOM 711 N N . THR A 1 83 ? -9.667 9.567 10.808 1.00 96.50 83 THR A N 1
ATOM 712 C CA . THR A 1 83 ? -10.515 10.689 10.373 1.00 96.50 83 THR A CA 1
ATOM 713 C C . THR A 1 83 ? -10.652 10.765 8.862 1.00 96.50 83 THR A C 1
ATOM 715 O O . THR A 1 83 ? -11.765 10.926 8.365 1.00 96.50 83 THR A O 1
ATOM 718 N N . ASP A 1 84 ? -9.546 10.593 8.147 1.00 97.25 84 ASP A N 1
ATOM 719 C CA . ASP A 1 84 ? -9.439 10.904 6.725 1.00 97.25 84 ASP A CA 1
ATOM 720 C C . ASP A 1 84 ? -9.584 9.645 5.864 1.00 97.25 84 ASP A C 1
ATOM 722 O O . ASP A 1 84 ? -9.937 9.744 4.691 1.00 97.25 84 ASP A O 1
ATOM 726 N N . GLY A 1 85 ? -9.365 8.460 6.444 1.00 95.38 85 GLY A N 1
ATOM 727 C CA . GLY A 1 85 ? -9.415 7.176 5.736 1.00 95.38 85 GLY A CA 1
ATOM 728 C C . GLY A 1 85 ? -8.114 6.819 5.022 1.00 95.38 85 GLY A C 1
ATOM 729 O O . GLY A 1 85 ? -8.032 5.774 4.383 1.00 95.38 85 GLY A O 1
ATOM 730 N N . PHE A 1 86 ? -7.092 7.667 5.140 1.00 96.69 86 PHE A N 1
ATOM 731 C CA . PHE A 1 86 ? -5.753 7.436 4.614 1.00 96.69 86 PHE A CA 1
ATOM 732 C C . PHE A 1 86 ? -4.703 8.087 5.520 1.00 96.69 86 PHE A C 1
ATOM 734 O O . PHE A 1 86 ? -5.007 8.909 6.384 1.00 96.69 86 PHE A O 1
ATOM 741 N N . VAL A 1 87 ? -3.440 7.718 5.319 1.00 97.25 87 VAL A N 1
ATOM 742 C CA . VAL A 1 87 ? -2.298 8.357 5.975 1.00 97.25 87 VAL A CA 1
ATOM 743 C C . VAL A 1 87 ? -1.141 8.474 4.993 1.00 97.25 87 VAL A C 1
ATOM 745 O O . VAL A 1 87 ? -0.921 7.580 4.179 1.00 97.25 87 VAL A O 1
ATOM 748 N N . VAL A 1 88 ? -0.373 9.559 5.090 1.00 95.75 88 VAL A N 1
ATOM 749 C CA . VAL A 1 88 ? 0.844 9.750 4.294 1.00 95.75 88 VAL A CA 1
ATOM 750 C C . VAL A 1 88 ? 2.068 9.508 5.169 1.00 95.75 88 VAL A C 1
ATOM 752 O O . VAL A 1 88 ? 2.342 10.262 6.104 1.00 95.75 88 VAL A O 1
ATOM 755 N N . LEU A 1 89 ? 2.836 8.470 4.843 1.00 95.69 89 LEU A N 1
ATOM 756 C CA . LEU A 1 89 ? 4.116 8.176 5.485 1.00 95.69 89 LEU A CA 1
ATOM 757 C C . LEU A 1 89 ? 5.244 8.862 4.695 1.00 95.69 89 LEU A C 1
ATOM 759 O O . LEU A 1 89 ? 5.821 8.286 3.775 1.00 95.69 89 LEU A O 1
ATOM 763 N N . LYS A 1 90 ? 5.536 10.128 5.019 1.00 94.25 90 LYS A N 1
ATOM 764 C CA . LYS A 1 90 ? 6.573 10.911 4.320 1.00 94.25 90 LYS A CA 1
ATOM 765 C C . LYS A 1 90 ? 7.962 10.303 4.530 1.00 94.25 90 LYS A C 1
ATOM 767 O O . LYS A 1 90 ? 8.327 10.011 5.665 1.00 94.25 90 LYS A O 1
ATOM 772 N N . GLY A 1 91 ? 8.725 10.149 3.445 1.00 94.75 91 GLY A N 1
ATOM 773 C CA . GLY A 1 91 ? 10.078 9.581 3.490 1.00 94.75 91 GLY A CA 1
ATOM 774 C C . GLY A 1 91 ? 10.110 8.153 4.040 1.00 94.75 91 GLY A C 1
ATOM 775 O O . GLY A 1 91 ? 11.042 7.788 4.748 1.00 94.75 91 GLY A O 1
ATOM 776 N N . ALA A 1 92 ? 9.052 7.367 3.799 1.00 95.94 92 ALA A N 1
ATOM 777 C CA . ALA A 1 92 ? 8.936 6.023 4.357 1.00 95.94 92 ALA A CA 1
ATOM 778 C C . ALA A 1 92 ? 9.929 5.019 3.772 1.00 95.94 92 ALA A C 1
ATOM 780 O O . ALA A 1 92 ? 10.212 4.033 4.451 1.00 95.94 92 ALA A O 1
ATOM 781 N N . ILE A 1 93 ? 10.381 5.245 2.538 1.00 98.00 93 ILE A N 1
ATOM 782 C CA . ILE A 1 93 ? 11.315 4.405 1.788 1.00 98.00 93 ILE A CA 1
ATOM 783 C C . ILE A 1 93 ? 12.531 5.265 1.451 1.00 98.00 93 ILE A C 1
ATOM 785 O O . ILE A 1 93 ? 12.374 6.427 1.069 1.00 98.00 93 ILE A O 1
ATOM 789 N N . GLU A 1 94 ? 13.727 4.710 1.610 1.00 97.56 94 GLU A N 1
ATOM 790 C CA . GLU A 1 94 ? 14.974 5.393 1.286 1.00 97.56 94 GLU A CA 1
ATOM 791 C C . GLU A 1 94 ? 15.097 5.616 -0.237 1.00 97.56 94 GLU A C 1
ATOM 793 O O . GLU A 1 94 ? 14.842 4.673 -0.998 1.00 97.56 94 GLU A O 1
ATOM 798 N N . PRO A 1 95 ? 15.509 6.814 -0.706 1.00 97.62 95 PRO A N 1
ATOM 799 C CA . PRO A 1 95 ? 15.669 7.097 -2.136 1.00 97.62 95 PRO A CA 1
ATOM 800 C C . PRO A 1 95 ? 16.563 6.084 -2.857 1.00 97.62 95 PRO A C 1
ATOM 802 O O . PRO A 1 95 ? 16.242 5.642 -3.953 1.00 97.62 95 PRO A O 1
ATOM 805 N N . GLU A 1 96 ? 17.625 5.609 -2.206 1.00 98.19 96 GLU A N 1
ATOM 806 C CA . GLU A 1 96 ? 18.548 4.636 -2.792 1.00 98.19 96 GLU A CA 1
ATOM 807 C C . GLU A 1 96 ? 17.871 3.283 -3.068 1.00 98.19 96 GLU A C 1
ATOM 809 O O . GLU A 1 96 ? 18.219 2.580 -4.021 1.00 98.19 96 GLU A O 1
ATOM 814 N N . LEU A 1 97 ? 16.894 2.894 -2.239 1.00 98.56 97 LEU A N 1
ATOM 815 C CA . LEU A 1 97 ? 16.112 1.679 -2.456 1.00 98.56 97 LEU A CA 1
ATOM 816 C C . LEU A 1 97 ? 15.113 1.862 -3.607 1.00 98.56 97 LEU A C 1
ATOM 818 O O . LEU A 1 97 ? 14.908 0.924 -4.378 1.00 98.56 97 LEU A O 1
ATOM 822 N N . ILE A 1 98 ? 14.540 3.059 -3.748 1.00 98.06 98 ILE A N 1
ATOM 823 C CA . ILE A 1 98 ? 13.689 3.420 -4.888 1.00 98.06 98 ILE A CA 1
ATOM 824 C C . ILE A 1 98 ? 14.500 3.358 -6.189 1.00 98.06 98 ILE A C 1
ATOM 826 O O . ILE A 1 98 ? 14.095 2.664 -7.117 1.00 98.06 98 ILE A O 1
ATOM 830 N N . ASP A 1 99 ? 15.686 3.970 -6.229 1.00 98.25 99 ASP A N 1
ATOM 831 C CA . ASP A 1 99 ? 16.573 3.951 -7.401 1.00 98.25 99 ASP A CA 1
ATOM 832 C C . ASP A 1 99 ? 16.999 2.527 -7.781 1.00 98.25 99 ASP A C 1
ATOM 834 O O . ASP A 1 99 ? 17.024 2.153 -8.961 1.00 98.25 99 ASP A O 1
ATOM 838 N N . THR A 1 100 ? 17.303 1.703 -6.772 1.00 98.56 100 THR A N 1
ATOM 839 C CA . THR A 1 100 ? 17.624 0.283 -6.973 1.00 98.56 100 THR A CA 1
ATOM 840 C C . THR A 1 100 ? 16.439 -0.449 -7.601 1.00 98.56 100 THR A C 1
ATOM 842 O O . THR A 1 100 ? 16.616 -1.180 -8.574 1.00 98.56 100 THR A O 1
ATOM 845 N N . TYR A 1 101 ? 15.225 -0.229 -7.087 1.00 98.38 101 TYR A N 1
ATOM 846 C CA . TYR A 1 101 ? 14.015 -0.839 -7.629 1.00 98.38 101 TYR A CA 1
ATOM 847 C C . TYR A 1 101 ? 13.751 -0.398 -9.074 1.00 98.38 101 TYR A C 1
ATOM 849 O O . TYR A 1 101 ? 13.581 -1.252 -9.946 1.00 98.38 101 TYR A O 1
ATOM 857 N N . SER A 1 102 ? 13.807 0.901 -9.364 1.00 97.38 102 SER A N 1
ATOM 858 C CA . SER A 1 102 ? 13.629 1.430 -10.720 1.00 97.38 102 SER A CA 1
ATOM 859 C C . SER A 1 102 ? 14.645 0.841 -11.705 1.00 97.38 102 SER A C 1
ATOM 861 O O . SER A 1 102 ? 14.284 0.447 -12.817 1.00 97.38 102 SER A O 1
ATOM 863 N N . THR A 1 103 ? 15.904 0.691 -11.279 1.00 98.06 103 THR A N 1
ATOM 864 C CA . THR A 1 103 ? 16.967 0.072 -12.087 1.00 98.06 103 THR A CA 1
ATOM 865 C C . THR A 1 103 ? 16.704 -1.414 -12.344 1.00 98.06 103 THR A C 1
ATOM 867 O O . THR A 1 103 ? 16.814 -1.871 -13.484 1.00 98.06 103 THR A O 1
ATOM 870 N N . GLU A 1 104 ? 16.330 -2.180 -11.313 1.00 98.19 104 GLU A N 1
ATOM 871 C CA . GLU A 1 104 ? 15.982 -3.601 -11.457 1.00 98.19 104 GLU A CA 1
ATOM 872 C C . GLU A 1 104 ? 14.788 -3.793 -12.398 1.00 98.19 104 GLU A C 1
ATOM 874 O O . GLU A 1 104 ? 14.832 -4.642 -13.291 1.00 98.19 104 GLU A O 1
ATOM 879 N N . LEU A 1 105 ? 13.739 -2.981 -12.249 1.00 97.31 105 LEU A N 1
ATOM 880 C CA . LEU A 1 105 ? 12.551 -3.054 -13.093 1.00 97.31 105 LEU A CA 1
ATOM 881 C C . LEU A 1 105 ? 12.875 -2.735 -14.559 1.00 97.31 105 LEU A C 1
ATOM 883 O O . LEU A 1 105 ? 12.428 -3.453 -15.456 1.00 97.31 105 LEU A O 1
ATOM 887 N N . ALA A 1 106 ? 13.689 -1.708 -14.816 1.00 96.56 106 ALA A N 1
ATOM 888 C CA . ALA A 1 106 ? 14.156 -1.386 -16.163 1.00 96.56 106 ALA A CA 1
ATOM 889 C C . ALA A 1 106 ? 14.969 -2.541 -16.777 1.00 96.56 106 ALA A C 1
ATOM 891 O O . ALA A 1 106 ? 14.758 -2.903 -17.937 1.00 96.56 106 ALA A O 1
ATOM 892 N N . ALA A 1 107 ? 15.843 -3.179 -15.992 1.00 98.06 107 ALA A N 1
ATOM 893 C CA . ALA A 1 107 ? 16.604 -4.344 -16.436 1.00 98.06 107 ALA A CA 1
ATOM 894 C C . ALA A 1 107 ? 15.695 -5.544 -16.759 1.00 98.06 107 ALA A C 1
ATOM 896 O O . ALA A 1 107 ? 15.915 -6.220 -17.763 1.00 98.06 107 ALA A O 1
ATOM 897 N N . LEU A 1 108 ? 14.650 -5.793 -15.960 1.00 98.00 108 LEU A N 1
ATOM 898 C CA . LEU A 1 108 ? 13.653 -6.840 -16.220 1.00 98.00 108 LEU A CA 1
ATOM 899 C C . LEU A 1 108 ? 12.859 -6.574 -17.507 1.00 98.00 108 LEU A C 1
ATOM 901 O O . LEU A 1 108 ? 12.604 -7.504 -18.276 1.00 98.00 108 LEU A O 1
ATOM 905 N N . LYS A 1 109 ? 12.503 -5.314 -17.781 1.00 96.25 109 LYS A N 1
ATOM 906 C CA . LYS A 1 109 ? 11.829 -4.903 -19.026 1.00 96.25 109 LYS A CA 1
ATOM 907 C C . LYS A 1 109 ? 12.720 -5.044 -20.263 1.00 96.25 109 LYS A C 1
ATOM 909 O O . LYS A 1 109 ? 12.208 -5.315 -21.345 1.00 96.25 109 LYS A O 1
ATOM 914 N N . ALA A 1 110 ? 14.036 -4.887 -20.108 1.00 96.81 110 ALA A N 1
ATOM 915 C CA . ALA A 1 110 ? 15.009 -5.005 -21.196 1.00 96.81 110 ALA A CA 1
ATOM 916 C C . ALA A 1 110 ? 15.348 -6.459 -21.590 1.00 96.81 110 ALA A C 1
ATOM 918 O O . ALA A 1 110 ? 15.977 -6.684 -22.626 1.00 96.81 110 ALA A O 1
ATOM 919 N N . GLN A 1 111 ? 14.958 -7.453 -20.784 1.00 96.81 111 GLN A N 1
ATOM 920 C CA . GLN A 1 111 ? 15.159 -8.869 -21.111 1.00 96.81 111 GLN A CA 1
ATOM 921 C C . GLN A 1 111 ? 14.285 -9.309 -22.295 1.00 96.81 111 GLN A C 1
ATOM 923 O O . GLN A 1 111 ? 13.176 -8.812 -22.486 1.00 96.81 111 GLN A O 1
ATOM 928 N N . ASN A 1 112 ? 14.772 -10.284 -23.072 1.00 93.25 112 ASN A N 1
ATOM 929 C CA . ASN A 1 112 ? 14.036 -10.867 -24.194 1.00 93.25 112 ASN A CA 1
ATOM 930 C C . ASN A 1 112 ? 14.087 -12.414 -24.158 1.00 93.25 112 ASN A C 1
ATOM 932 O O . ASN A 1 112 ? 15.127 -12.984 -24.499 1.00 93.25 112 ASN A O 1
ATOM 936 N N . PRO A 1 113 ? 12.994 -13.099 -23.764 1.00 93.94 113 PRO A N 1
ATOM 937 C CA . PRO A 1 113 ? 11.728 -12.523 -23.298 1.00 93.94 113 PRO A CA 1
ATOM 938 C C . PRO A 1 113 ? 11.854 -11.903 -21.895 1.00 93.94 113 PRO A C 1
ATOM 940 O O . PRO A 1 113 ? 12.633 -12.380 -21.070 1.00 93.94 113 PRO A O 1
ATOM 943 N N . SER A 1 114 ? 11.065 -10.861 -21.616 1.00 97.81 114 SER A N 1
ATOM 944 C CA . SER A 1 114 ? 10.925 -10.325 -20.257 1.00 97.81 114 SER A CA 1
ATOM 945 C C . SER A 1 114 ? 10.121 -11.304 -19.393 1.00 97.81 114 SER A C 1
ATOM 947 O O . SER A 1 114 ? 9.140 -11.869 -19.884 1.00 97.81 114 SER A O 1
ATOM 949 N N . PRO A 1 115 ? 10.487 -11.507 -18.115 1.00 97.50 115 PRO A N 1
ATOM 950 C CA . PRO A 1 115 ? 9.717 -12.357 -17.210 1.00 97.50 115 PRO A CA 1
ATOM 951 C C . PRO A 1 115 ? 8.438 -11.677 -16.696 1.00 97.50 115 PRO A C 1
ATOM 953 O O . PRO A 1 115 ? 7.624 -12.322 -16.044 1.00 97.50 115 PRO A O 1
ATOM 956 N N . LEU A 1 116 ? 8.271 -10.378 -16.953 1.00 97.75 116 LEU A N 1
ATOM 957 C CA . LEU A 1 116 ? 7.176 -9.584 -16.418 1.00 97.75 116 LEU A CA 1
ATOM 958 C C . LEU A 1 116 ? 5.847 -9.894 -17.109 1.00 97.75 116 LEU A C 1
ATOM 960 O O . LEU A 1 116 ? 5.792 -10.266 -18.284 1.00 97.75 116 LEU A O 1
ATOM 964 N N . ALA A 1 117 ? 4.763 -9.650 -16.381 1.00 96.69 117 ALA A N 1
ATOM 965 C CA . ALA A 1 117 ? 3.411 -9.686 -16.904 1.00 96.69 117 ALA A CA 1
ATOM 966 C C . ALA A 1 117 ? 2.738 -8.323 -16.729 1.00 96.69 117 ALA A C 1
ATOM 968 O O . ALA A 1 117 ? 3.044 -7.569 -15.802 1.00 96.69 117 ALA A O 1
ATOM 969 N N . VAL A 1 118 ? 1.835 -8.001 -17.648 1.00 95.50 118 VAL A N 1
ATOM 970 C CA . VAL A 1 118 ? 1.111 -6.737 -17.678 1.00 95.50 118 VAL A CA 1
ATOM 971 C C . VAL A 1 118 ? -0.384 -6.949 -17.839 1.00 95.50 118 VAL A C 1
ATOM 973 O O . VAL A 1 118 ? -0.838 -7.947 -18.398 1.00 95.50 118 VAL A O 1
ATOM 976 N N . THR A 1 119 ? -1.137 -5.963 -17.373 1.00 93.19 119 THR A N 1
ATOM 977 C CA . THR A 1 119 ? -2.569 -5.803 -17.627 1.00 93.19 119 THR A CA 1
ATOM 978 C C . THR A 1 119 ? -2.864 -4.329 -17.898 1.00 93.19 119 THR A C 1
ATOM 980 O O . THR A 1 119 ? -2.074 -3.449 -17.546 1.00 93.19 119 THR A O 1
ATOM 983 N N . SER A 1 120 ? -3.991 -4.047 -18.537 1.00 88.44 120 SER A N 1
ATOM 984 C CA . SER A 1 120 ? -4.512 -2.693 -18.713 1.00 88.44 120 SER A CA 1
ATOM 985 C C . SER A 1 120 ? -6.036 -2.723 -18.765 1.00 88.44 120 SER A C 1
ATOM 987 O O . SER A 1 120 ? -6.652 -3.786 -18.801 1.00 88.44 120 SER A O 1
ATOM 989 N N . LEU A 1 121 ? -6.668 -1.550 -18.835 1.00 80.81 121 LEU A N 1
ATOM 990 C CA . LEU A 1 121 ? -8.116 -1.474 -19.045 1.00 80.81 121 LEU A CA 1
ATOM 991 C C . LEU A 1 121 ? -8.545 -2.129 -20.376 1.00 80.81 121 LEU A C 1
ATOM 993 O O . LEU A 1 121 ? -9.596 -2.759 -20.449 1.00 80.81 121 LEU A O 1
ATOM 997 N N . SER A 1 122 ? -7.718 -2.003 -21.419 1.00 80.69 122 SER A N 1
ATOM 998 C CA . SER A 1 122 ? -7.924 -2.625 -22.735 1.00 80.69 122 SER A CA 1
ATOM 999 C C . SER A 1 122 ? -7.454 -4.085 -22.816 1.00 80.69 122 SER A C 1
ATOM 1001 O O . SER A 1 122 ? -7.821 -4.787 -23.757 1.00 80.69 122 SER A O 1
ATOM 1003 N N . LEU A 1 123 ? -6.663 -4.545 -21.842 1.00 82.12 123 LEU A N 1
ATOM 1004 C CA . LEU A 1 123 ? -6.120 -5.900 -21.721 1.00 82.12 123 LEU A CA 1
ATOM 1005 C C . LEU A 1 123 ? -6.399 -6.437 -20.307 1.00 82.12 123 LEU A C 1
ATOM 1007 O O . LEU A 1 123 ? -5.484 -6.494 -19.478 1.00 82.12 123 LEU A O 1
ATOM 1011 N N . PRO A 1 124 ? -7.655 -6.817 -20.006 1.00 79.75 124 PRO A N 1
ATOM 1012 C CA . PRO A 1 124 ? -8.041 -7.245 -18.661 1.00 79.75 124 PRO A CA 1
ATOM 1013 C C . PRO A 1 124 ? -7.414 -8.587 -18.262 1.00 79.75 124 PRO A C 1
ATOM 1015 O O . PRO A 1 124 ? -7.340 -8.911 -17.081 1.00 79.75 124 PRO A O 1
ATOM 1018 N N . GLU A 1 125 ? -6.961 -9.378 -19.236 1.00 89.25 125 GLU A N 1
ATOM 1019 C CA . GLU A 1 125 ? -6.216 -10.604 -18.976 1.00 89.25 125 GLU A CA 1
ATOM 1020 C C . GLU A 1 125 ? -4.741 -10.306 -18.699 1.00 89.25 125 GLU A C 1
ATOM 1022 O O . GLU A 1 125 ? -4.139 -9.408 -19.291 1.00 89.25 125 GLU A O 1
ATOM 1027 N N . LEU A 1 126 ? -4.146 -11.111 -17.820 1.00 92.50 126 LEU A N 1
ATOM 1028 C CA . LEU A 1 126 ? -2.719 -11.057 -17.547 1.00 92.50 126 LEU A CA 1
ATOM 1029 C C . LEU A 1 126 ? -1.944 -11.604 -18.749 1.00 92.50 126 LEU A C 1
ATOM 1031 O O . LEU A 1 126 ? -2.042 -12.789 -19.075 1.00 92.50 126 LEU A O 1
ATOM 1035 N N . VAL A 1 127 ? -1.148 -10.753 -19.393 1.00 94.94 127 VAL A N 1
ATOM 1036 C CA . VAL A 1 127 ? -0.371 -11.120 -20.582 1.00 94.94 127 VAL A CA 1
ATOM 1037 C C . VAL A 1 127 ? 1.120 -10.834 -20.383 1.00 94.94 127 VAL A C 1
ATOM 1039 O O . VAL A 1 127 ? 1.469 -9.920 -19.642 1.00 94.94 127 VAL A O 1
ATOM 1042 N N . PRO A 1 128 ? 2.036 -11.564 -21.048 1.00 96.06 128 PRO A N 1
ATOM 1043 C CA . PRO A 1 128 ? 3.467 -11.258 -20.976 1.00 96.06 128 PRO A CA 1
ATOM 1044 C C . PRO A 1 128 ? 3.802 -9.811 -21.371 1.00 96.06 128 PRO A C 1
ATOM 1046 O O . PRO A 1 128 ? 3.207 -9.257 -22.302 1.00 96.06 128 PRO A O 1
ATOM 1049 N N . TYR A 1 129 ? 4.783 -9.213 -20.703 1.00 95.62 129 TYR A N 1
ATOM 1050 C CA . TYR A 1 129 ? 5.313 -7.904 -21.063 1.00 95.62 129 TYR A CA 1
ATOM 1051 C C . TYR A 1 129 ? 6.006 -7.952 -22.432 1.00 95.62 129 TYR A C 1
ATOM 1053 O O . TYR A 1 129 ? 6.834 -8.823 -22.699 1.00 95.62 129 TYR A O 1
ATOM 1061 N N . THR A 1 130 ? 5.712 -6.963 -23.275 1.00 93.88 130 THR A N 1
ATOM 1062 C CA . THR A 1 130 ? 6.482 -6.645 -24.488 1.00 93.88 130 THR A CA 1
ATOM 1063 C C . THR A 1 130 ? 6.439 -5.133 -24.706 1.00 93.88 130 THR A C 1
ATOM 1065 O O . THR A 1 130 ? 5.358 -4.564 -24.500 1.00 93.88 130 THR A O 1
ATOM 1068 N N . PRO A 1 131 ? 7.519 -4.489 -25.179 1.00 91.62 131 PRO A N 1
ATOM 1069 C CA . PRO A 1 131 ? 7.516 -3.056 -25.483 1.00 91.62 131 PRO A CA 1
ATOM 1070 C C . PRO A 1 131 ? 6.363 -2.634 -26.404 1.00 91.62 131 PRO A C 1
ATOM 1072 O O . PRO A 1 131 ? 5.725 -1.608 -26.179 1.00 91.62 131 PRO A O 1
ATOM 1075 N N . GLU A 1 132 ? 6.028 -3.460 -27.397 1.00 91.56 132 GLU A N 1
ATOM 1076 C CA . GLU A 1 132 ? 4.956 -3.190 -28.356 1.00 91.56 132 GLU A CA 1
ATOM 1077 C C . GLU A 1 132 ? 3.583 -3.123 -27.675 1.00 91.56 132 GLU A C 1
ATOM 1079 O O . GLU A 1 132 ? 2.796 -2.224 -27.960 1.00 91.56 132 GLU A O 1
ATOM 1084 N N . ARG A 1 133 ? 3.298 -4.037 -26.736 1.00 89.56 133 ARG A N 1
ATOM 1085 C CA . ARG A 1 133 ? 2.043 -4.030 -25.960 1.00 89.56 133 ARG A CA 1
ATOM 1086 C C . ARG A 1 133 ? 1.925 -2.799 -25.080 1.00 89.56 133 ARG A C 1
ATOM 1088 O O . ARG A 1 133 ? 0.838 -2.234 -25.011 1.00 89.56 133 ARG A O 1
ATOM 1095 N N . VAL A 1 134 ? 3.016 -2.395 -24.432 1.00 88.75 134 VAL A N 1
ATOM 1096 C CA . VAL A 1 134 ? 3.025 -1.185 -23.602 1.00 88.75 134 VAL A CA 1
ATOM 1097 C C . VAL A 1 134 ? 2.730 0.039 -24.465 1.00 88.75 134 VAL A C 1
ATOM 1099 O O . VAL A 1 134 ? 1.855 0.823 -24.129 1.00 88.75 134 VAL A O 1
ATOM 1102 N N . ALA A 1 135 ? 3.379 0.154 -25.626 1.00 87.94 135 ALA A N 1
ATOM 1103 C CA . ALA A 1 135 ? 3.189 1.284 -26.533 1.00 87.94 135 ALA A CA 1
ATOM 1104 C C . ALA A 1 135 ? 1.780 1.360 -27.159 1.00 87.94 135 ALA A C 1
ATOM 1106 O O . ALA A 1 135 ? 1.340 2.435 -27.557 1.00 87.94 135 ALA A O 1
ATOM 1107 N N . GLN A 1 136 ? 1.079 0.230 -27.285 1.00 87.00 136 GLN A N 1
ATOM 1108 C CA . GLN A 1 136 ? -0.238 0.148 -27.931 1.00 87.00 136 GLN A CA 1
ATOM 1109 C C . GLN A 1 136 ? -1.422 0.286 -26.967 1.00 87.00 136 GLN A C 1
ATOM 1111 O O . GLN A 1 136 ? -2.562 0.356 -27.425 1.00 87.00 136 GLN A O 1
ATOM 1116 N N . ASN A 1 137 ? -1.185 0.286 -25.654 1.00 84.81 137 ASN A N 1
ATOM 1117 C CA . ASN A 1 137 ? -2.246 0.276 -24.652 1.00 84.81 137 ASN A CA 1
ATOM 1118 C C . ASN A 1 137 ? -2.069 1.423 -23.659 1.00 84.81 137 ASN A C 1
ATOM 1120 O O . ASN A 1 137 ? -0.958 1.779 -23.284 1.00 84.81 137 ASN A O 1
ATOM 1124 N N . LEU A 1 138 ? -3.188 1.984 -23.211 1.00 80.56 138 LEU A N 1
ATOM 1125 C CA . LEU A 1 138 ? -3.207 3.013 -22.174 1.00 80.56 138 LEU A CA 1
ATOM 1126 C C . LEU A 1 138 ? -3.261 2.365 -20.789 1.00 80.56 138 LEU A C 1
ATOM 1128 O O . LEU A 1 138 ? -3.815 1.273 -20.639 1.00 80.56 138 LEU A O 1
ATOM 1132 N N . SER A 1 139 ? -2.725 3.050 -19.773 1.00 83.62 139 SER A N 1
ATOM 1133 C CA . SER A 1 139 ? -2.785 2.613 -18.367 1.00 83.62 139 SER A CA 1
ATOM 1134 C C . SER A 1 139 ? -2.260 1.180 -18.159 1.00 83.62 139 SER A C 1
ATOM 1136 O O . SER A 1 139 ? -2.871 0.348 -17.481 1.00 83.62 139 SER A O 1
ATOM 1138 N N . VAL A 1 140 ? -1.133 0.862 -18.803 1.00 90.31 140 VAL A N 1
ATOM 1139 C CA . VAL A 1 140 ? -0.479 -0.444 -18.668 1.00 90.31 140 VAL A CA 1
ATOM 1140 C C . VAL A 1 140 ? 0.210 -0.531 -17.315 1.00 90.31 140 VAL A C 1
ATOM 1142 O O . VAL A 1 140 ? 0.926 0.376 -16.898 1.00 90.31 140 VAL A O 1
ATOM 1145 N N . ARG A 1 141 ? -0.013 -1.651 -16.633 1.00 92.56 141 ARG A N 1
ATOM 1146 C CA . ARG A 1 141 ? 0.458 -1.909 -15.273 1.00 92.56 141 ARG A CA 1
ATOM 1147 C C . ARG A 1 141 ? 1.277 -3.177 -15.290 1.00 92.56 141 ARG A C 1
ATOM 1149 O O . ARG A 1 141 ? 0.815 -4.182 -15.830 1.00 92.56 141 ARG A O 1
ATOM 1156 N N . THR A 1 142 ? 2.458 -3.148 -14.685 1.00 95.69 142 THR A N 1
ATOM 1157 C CA . THR A 1 142 ? 3.212 -4.381 -14.434 1.00 95.69 142 THR A CA 1
ATOM 1158 C C . THR A 1 142 ? 2.646 -5.040 -13.184 1.00 95.69 142 THR A C 1
ATOM 1160 O O . THR A 1 142 ? 2.481 -4.373 -12.164 1.00 95.69 142 THR A O 1
ATOM 1163 N N . VAL A 1 143 ? 2.314 -6.323 -13.273 1.00 96.19 143 VAL A N 1
ATOM 1164 C CA . VAL A 1 143 ? 1.648 -7.074 -12.203 1.00 96.19 143 VAL A CA 1
ATOM 1165 C C . VAL A 1 143 ? 2.670 -7.932 -11.472 1.00 96.19 143 VAL A C 1
ATOM 1167 O O . VAL A 1 143 ? 3.434 -8.649 -12.119 1.00 96.19 143 VAL A O 1
ATOM 1170 N N . ASP A 1 144 ? 2.659 -7.865 -10.140 1.00 97.06 144 ASP A N 1
ATOM 1171 C CA . ASP A 1 144 ? 3.422 -8.741 -9.242 1.00 97.06 144 ASP A CA 1
ATOM 1172 C C . ASP A 1 144 ? 4.916 -8.882 -9.607 1.00 97.06 144 ASP A C 1
ATOM 1174 O O . ASP A 1 144 ? 5.531 -9.948 -9.509 1.00 97.06 144 ASP A O 1
ATOM 1178 N N . ASP A 1 145 ? 5.544 -7.774 -10.001 1.00 97.19 145 ASP A N 1
ATOM 1179 C CA . ASP A 1 145 ? 6.965 -7.703 -10.366 1.00 97.19 145 ASP A CA 1
ATOM 1180 C C . ASP A 1 145 ? 7.902 -8.144 -9.220 1.00 97.19 145 ASP A C 1
ATOM 1182 O O . ASP A 1 145 ? 9.043 -8.563 -9.451 1.00 97.19 145 ASP A O 1
ATOM 1186 N N . TYR A 1 146 ? 7.396 -8.150 -7.982 1.00 97.12 146 TYR A N 1
ATOM 1187 C CA . TYR A 1 146 ? 8.078 -8.668 -6.799 1.00 97.12 146 TYR A CA 1
ATOM 1188 C C . TYR A 1 146 ? 8.439 -10.153 -6.886 1.00 97.12 146 TYR A C 1
ATOM 1190 O O . TYR A 1 146 ? 9.237 -10.615 -6.072 1.00 97.12 146 TYR A O 1
ATOM 1198 N N . PHE A 1 147 ? 7.903 -10.934 -7.830 1.00 97.12 147 PHE A N 1
ATOM 1199 C CA . PHE A 1 147 ? 8.412 -12.288 -8.087 1.00 97.12 147 PHE A CA 1
ATOM 1200 C C . PHE A 1 147 ? 9.833 -12.267 -8.666 1.00 97.12 147 PHE A C 1
ATOM 1202 O O . PHE A 1 147 ? 10.615 -13.189 -8.429 1.00 97.12 147 PHE A O 1
ATOM 1209 N N . HIS A 1 148 ? 10.200 -11.189 -9.359 1.00 97.69 148 HIS A N 1
ATOM 1210 C CA . HIS A 1 148 ? 11.437 -11.084 -10.129 1.00 97.69 148 HIS A CA 1
ATOM 1211 C C . HIS A 1 148 ? 12.416 -10.032 -9.592 1.00 97.69 148 HIS A C 1
ATOM 1213 O O . HIS A 1 148 ? 13.610 -10.156 -9.849 1.00 97.69 148 HIS A O 1
ATOM 1219 N N . SER A 1 149 ? 11.951 -9.053 -8.810 1.00 98.12 149 SER A N 1
ATOM 1220 C CA . SER A 1 149 ? 12.794 -8.011 -8.205 1.00 98.12 149 SER A CA 1
ATOM 1221 C C . SER A 1 149 ? 12.911 -8.172 -6.685 1.00 98.12 149 SER A C 1
ATOM 1223 O O . SER A 1 149 ? 11.914 -8.294 -5.967 1.00 98.12 149 SER A O 1
ATOM 1225 N N . GLU A 1 150 ? 14.144 -8.169 -6.172 1.00 98.12 150 GLU A N 1
ATOM 1226 C CA . GLU A 1 150 ? 14.391 -8.158 -4.726 1.00 98.12 150 GLU A CA 1
ATOM 1227 C C . GLU A 1 150 ? 14.125 -6.779 -4.135 1.00 98.12 150 GLU A C 1
ATOM 1229 O O . GLU A 1 150 ? 13.523 -6.681 -3.062 1.00 98.12 150 GLU A O 1
ATOM 1234 N N . ALA A 1 151 ? 14.511 -5.721 -4.847 1.00 98.44 151 ALA A N 1
ATOM 1235 C CA . ALA A 1 151 ? 14.228 -4.358 -4.432 1.00 98.44 151 ALA A CA 1
ATOM 1236 C C . ALA A 1 151 ? 12.715 -4.101 -4.322 1.00 98.44 151 ALA A C 1
ATOM 1238 O O . ALA A 1 151 ? 12.277 -3.566 -3.306 1.00 98.44 151 ALA A O 1
ATOM 1239 N N . SER A 1 152 ? 11.907 -4.596 -5.267 1.00 98.25 152 SER A N 1
ATOM 1240 C CA . SER A 1 152 ? 10.439 -4.545 -5.198 1.00 98.25 152 SER A CA 1
ATOM 1241 C C . SER A 1 152 ? 9.904 -5.198 -3.917 1.00 98.25 152 SER A C 1
ATOM 1243 O O . SER A 1 152 ? 9.155 -4.576 -3.163 1.00 98.25 152 SER A O 1
ATOM 1245 N N . ARG A 1 153 ? 10.381 -6.403 -3.563 1.00 98.31 153 ARG A N 1
ATOM 1246 C CA . ARG A 1 153 ? 10.024 -7.049 -2.283 1.00 98.31 153 ARG A CA 1
ATOM 1247 C C . ARG A 1 153 ? 10.428 -6.195 -1.080 1.00 98.31 153 ARG A C 1
ATOM 1249 O O . ARG A 1 153 ? 9.639 -6.040 -0.153 1.00 98.31 153 ARG A O 1
ATOM 1256 N N . ARG A 1 154 ? 11.635 -5.628 -1.076 1.00 98.50 154 ARG A N 1
ATOM 1257 C CA . ARG A 1 154 ? 12.118 -4.773 0.023 1.00 98.50 154 ARG A CA 1
ATOM 1258 C C . ARG A 1 154 ? 11.281 -3.501 0.182 1.00 98.50 154 ARG A C 1
ATOM 1260 O O . ARG A 1 154 ? 11.040 -3.097 1.316 1.00 98.50 154 ARG A O 1
ATOM 1267 N N . VAL A 1 155 ? 10.820 -2.910 -0.921 1.00 98.31 155 VAL A N 1
ATOM 1268 C CA . VAL A 1 155 ? 9.914 -1.751 -0.932 1.00 98.31 155 VAL A CA 1
ATOM 1269 C C . VAL A 1 155 ? 8.527 -2.141 -0.411 1.00 98.31 155 VAL A C 1
ATOM 1271 O O . VAL A 1 155 ? 8.031 -1.526 0.532 1.00 98.31 155 VAL A O 1
ATOM 1274 N N . LEU A 1 156 ? 7.916 -3.196 -0.959 1.00 97.81 156 LEU A N 1
ATOM 1275 C CA . LEU A 1 156 ? 6.558 -3.631 -0.597 1.00 97.81 156 LEU A CA 1
ATOM 127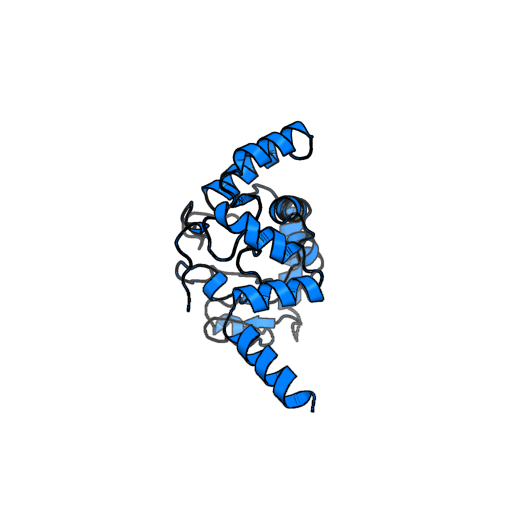6 C C . LEU A 1 156 ? 6.454 -4.122 0.855 1.00 97.81 156 LEU A C 1
ATOM 1278 O O . LEU A 1 156 ? 5.452 -3.876 1.525 1.00 97.81 156 LEU A O 1
ATOM 1282 N N . PHE A 1 157 ? 7.497 -4.783 1.362 1.00 97.75 157 PHE A N 1
ATOM 1283 C CA . PHE A 1 157 ? 7.586 -5.252 2.748 1.00 97.75 157 PHE A CA 1
ATOM 1284 C C . PHE A 1 157 ? 8.387 -4.307 3.650 1.00 97.75 157 PHE A C 1
ATOM 1286 O O . PHE A 1 157 ? 8.855 -4.721 4.715 1.00 97.75 157 PHE A O 1
ATOM 1293 N N . HIS A 1 158 ? 8.563 -3.042 3.255 1.00 98.31 158 HIS A N 1
ATOM 1294 C CA . HIS A 1 158 ? 9.353 -2.113 4.047 1.00 98.31 158 HIS A CA 1
ATOM 1295 C C . HIS A 1 158 ? 8.783 -1.969 5.461 1.00 98.31 158 HIS A C 1
ATOM 1297 O O . HIS A 1 158 ? 7.569 -1.841 5.661 1.00 98.31 158 HIS A O 1
ATOM 1303 N N . ARG A 1 159 ? 9.670 -1.948 6.464 1.00 96.69 159 ARG A N 1
ATOM 1304 C CA . ARG A 1 159 ? 9.276 -1.984 7.882 1.00 96.69 159 ARG A CA 1
ATOM 1305 C C . ARG A 1 159 ? 8.290 -0.874 8.249 1.00 96.69 159 ARG A C 1
ATOM 1307 O O . ARG A 1 159 ? 7.361 -1.113 9.009 1.00 96.69 159 ARG A O 1
ATOM 1314 N N . SER A 1 160 ? 8.448 0.318 7.664 1.00 95.94 160 SER A N 1
ATOM 1315 C CA . SER A 1 160 ? 7.590 1.472 7.957 1.00 95.94 160 SER A CA 1
ATOM 1316 C C . SER A 1 160 ? 6.122 1.203 7.608 1.00 95.94 160 SER A C 1
ATOM 1318 O O . SER A 1 160 ? 5.236 1.602 8.369 1.00 95.94 160 SER A O 1
ATOM 1320 N N . ILE A 1 161 ? 5.894 0.486 6.500 1.00 97.12 161 ILE A N 1
ATOM 1321 C CA . ILE A 1 161 ? 4.579 0.078 5.995 1.00 97.12 161 ILE A CA 1
ATOM 1322 C C . ILE A 1 161 ? 4.051 -1.086 6.831 1.00 97.12 161 ILE A C 1
ATOM 1324 O O . ILE A 1 161 ? 2.954 -1.005 7.384 1.00 97.12 161 ILE A O 1
ATOM 1328 N N . VAL A 1 162 ? 4.844 -2.154 6.961 1.00 97.31 162 VAL A N 1
ATOM 1329 C CA . VAL A 1 162 ? 4.422 -3.391 7.633 1.00 97.31 162 VAL A CA 1
ATOM 1330 C C . VAL A 1 162 ? 4.075 -3.134 9.097 1.00 97.31 162 VAL A C 1
ATOM 1332 O O . VAL A 1 162 ? 3.017 -3.564 9.546 1.00 97.31 162 VAL A O 1
ATOM 1335 N N . GLU A 1 163 ? 4.900 -2.390 9.835 1.00 95.94 163 GLU A N 1
ATOM 1336 C CA . GLU A 1 163 ? 4.623 -2.047 11.236 1.00 95.94 163 GLU A CA 1
ATOM 1337 C C . GLU A 1 163 ? 3.341 -1.219 11.380 1.00 95.94 163 GLU A C 1
ATOM 1339 O O . GLU A 1 163 ? 2.553 -1.448 12.299 1.00 95.94 163 GLU A O 1
ATOM 1344 N N . PHE A 1 164 ? 3.107 -0.262 10.475 1.00 97.31 164 PHE A N 1
ATOM 1345 C CA . PHE A 1 164 ? 1.889 0.544 10.505 1.00 97.31 164 PHE A CA 1
ATOM 1346 C C . PHE A 1 164 ? 0.649 -0.326 10.263 1.00 97.31 164 PHE A C 1
ATOM 1348 O O . PHE A 1 164 ? -0.293 -0.303 11.060 1.00 97.31 164 PHE A O 1
ATOM 1355 N N . LEU A 1 165 ? 0.676 -1.158 9.218 1.00 97.25 165 LEU A N 1
ATOM 1356 C CA . LEU A 1 165 ? -0.420 -2.072 8.899 1.00 97.25 165 LEU A CA 1
ATOM 1357 C C . LEU A 1 165 ? -0.641 -3.121 9.994 1.00 97.25 165 LEU A C 1
ATOM 1359 O O . LEU A 1 165 ? -1.786 -3.435 10.296 1.00 97.25 165 LEU A O 1
ATOM 1363 N N . GLN A 1 166 ? 0.412 -3.616 10.650 1.00 96.62 166 GLN A N 1
ATOM 1364 C CA . GLN A 1 166 ? 0.281 -4.525 11.795 1.00 96.62 166 GLN A CA 1
ATOM 1365 C C . GLN A 1 166 ? -0.492 -3.883 12.954 1.00 96.62 166 GLN A C 1
ATOM 1367 O O . GLN A 1 166 ? -1.310 -4.547 13.595 1.00 96.62 166 GLN A O 1
ATOM 1372 N N . ILE A 1 167 ? -0.276 -2.589 13.219 1.00 96.25 167 ILE A N 1
ATOM 1373 C CA . ILE A 1 167 ? -1.023 -1.855 14.250 1.00 96.25 167 ILE A CA 1
ATOM 1374 C C . ILE A 1 167 ? -2.493 -1.701 13.846 1.00 96.25 167 ILE A C 1
ATOM 1376 O O . ILE A 1 167 ? -3.380 -1.883 14.686 1.00 96.25 167 ILE A O 1
ATOM 1380 N N . VAL A 1 168 ? -2.751 -1.351 12.585 1.00 96.56 168 VAL A N 1
ATOM 1381 C CA . VAL A 1 168 ? -4.095 -1.110 12.039 1.00 96.56 168 VAL A CA 1
ATOM 1382 C C . VAL A 1 168 ? -4.908 -2.408 11.966 1.00 96.56 168 VAL A C 1
ATOM 1384 O O . VAL A 1 168 ? -6.033 -2.453 12.465 1.00 96.56 168 VAL A O 1
ATOM 1387 N N . PHE A 1 169 ? -4.320 -3.488 11.448 1.00 95.00 169 PHE A N 1
ATOM 1388 C CA . PHE A 1 169 ? -4.969 -4.793 11.298 1.00 95.00 169 PHE A CA 1
ATOM 1389 C C . PHE A 1 169 ? -5.003 -5.632 12.578 1.00 95.00 169 PHE A C 1
ATOM 1391 O O . PHE A 1 169 ? -5.796 -6.567 12.656 1.00 95.00 169 PHE A O 1
ATOM 1398 N N . GLU A 1 170 ? -4.161 -5.326 13.571 1.00 93.88 170 GLU A N 1
ATOM 1399 C CA . GLU A 1 170 ? -3.909 -6.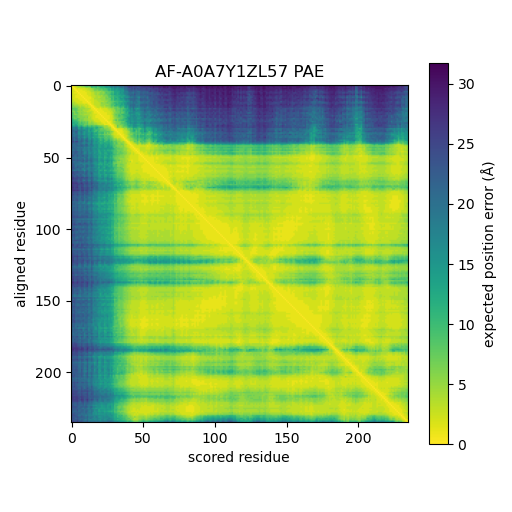193 14.738 1.00 93.88 170 GLU A CA 1
ATOM 1400 C C . GLU A 1 170 ? -3.500 -7.626 14.339 1.00 93.88 170 GLU A C 1
ATOM 1402 O O . GLU A 1 170 ? -3.746 -8.591 15.063 1.00 93.88 170 GLU A O 1
ATOM 1407 N N . ALA A 1 171 ? -2.872 -7.759 13.170 1.00 93.38 171 ALA A N 1
ATOM 1408 C CA . ALA A 1 171 ? -2.490 -9.018 12.548 1.00 93.38 171 ALA A CA 1
ATOM 1409 C C . ALA A 1 171 ? -1.284 -8.814 11.621 1.00 93.38 171 ALA A C 1
ATOM 1411 O O . ALA A 1 171 ? -0.909 -7.686 11.307 1.00 93.38 171 ALA A O 1
ATOM 1412 N N . GLN A 1 172 ? -0.683 -9.911 11.160 1.00 94.38 172 GLN A N 1
ATOM 1413 C CA . GLN A 1 172 ? 0.325 -9.846 10.102 1.00 94.38 172 GLN A CA 1
ATOM 1414 C C . GLN A 1 172 ? -0.354 -9.503 8.765 1.00 94.38 172 GLN A C 1
ATOM 1416 O O . GLN A 1 172 ? -1.235 -10.261 8.348 1.00 94.38 172 GLN A O 1
ATOM 1421 N N . PRO A 1 173 ? 0.004 -8.386 8.101 1.00 95.19 173 PRO A N 1
ATOM 1422 C CA . PRO A 1 173 ? -0.550 -8.055 6.796 1.00 95.19 173 PRO A CA 1
ATOM 1423 C C . PRO A 1 173 ? -0.065 -9.056 5.743 1.00 95.19 173 PRO A C 1
ATOM 1425 O O . PRO A 1 173 ? 1.066 -9.539 5.797 1.00 95.19 173 PRO A O 1
ATOM 1428 N N . VAL A 1 174 ? -0.925 -9.345 4.770 1.00 94.31 174 VAL A N 1
ATOM 1429 C CA . VAL A 1 174 ? -0.614 -10.214 3.632 1.00 94.31 174 VAL A CA 1
ATOM 1430 C C . VAL A 1 174 ? -0.679 -9.375 2.364 1.00 94.31 174 VAL A C 1
ATOM 1432 O O . VAL A 1 174 ? -1.709 -8.763 2.081 1.00 94.31 174 VAL A O 1
ATOM 1435 N N . LEU A 1 175 ? 0.414 -9.359 1.602 1.00 95.06 175 LEU A N 1
ATOM 1436 C CA . LEU A 1 175 ? 0.416 -8.810 0.251 1.00 95.06 175 LEU A CA 1
ATOM 1437 C C . LEU A 1 175 ? -0.378 -9.759 -0.653 1.00 95.06 175 LEU A C 1
ATOM 1439 O O . LEU A 1 175 ? -0.053 -10.942 -0.740 1.00 95.06 175 LEU A O 1
ATOM 1443 N N . THR A 1 176 ? -1.432 -9.246 -1.283 1.00 92.25 176 THR A N 1
ATOM 1444 C CA . THR A 1 176 ? -2.320 -10.035 -2.154 1.00 92.25 176 THR A CA 1
ATOM 1445 C C . THR A 1 176 ? -2.100 -9.750 -3.634 1.00 92.25 176 THR A C 1
ATOM 1447 O O . THR A 1 176 ? -2.221 -10.670 -4.433 1.00 92.25 176 THR A O 1
ATOM 1450 N N . GLN A 1 177 ? -1.776 -8.505 -3.982 1.00 92.88 177 GLN A N 1
ATOM 1451 C CA . GLN A 1 177 ? -1.526 -8.050 -5.347 1.00 92.88 177 GLN A CA 1
ATOM 1452 C C . GLN A 1 177 ? -0.616 -6.816 -5.306 1.00 92.88 177 GLN A C 1
ATOM 1454 O O . GLN A 1 177 ? -0.795 -5.961 -4.432 1.00 92.88 177 GLN A O 1
ATOM 1459 N N . SER A 1 178 ? 0.308 -6.686 -6.261 1.00 96.12 178 SER A N 1
ATOM 1460 C CA . SER A 1 178 ? 1.004 -5.430 -6.551 1.00 96.12 178 SER A CA 1
ATOM 1461 C C . SER A 1 178 ? 0.822 -5.017 -8.008 1.00 96.12 178 SER A C 1
ATOM 1463 O O . SER A 1 178 ? 0.726 -5.837 -8.921 1.00 96.12 178 SER A O 1
ATOM 1465 N N . LEU A 1 179 ? 0.774 -3.704 -8.220 1.00 94.88 179 LEU A N 1
ATOM 1466 C CA . LEU A 1 179 ? 0.717 -3.093 -9.539 1.00 94.88 179 LEU A CA 1
ATOM 1467 C C . LEU A 1 179 ? 1.752 -1.969 -9.581 1.00 94.88 179 LEU A C 1
ATOM 1469 O O . LEU A 1 179 ? 1.711 -1.063 -8.749 1.00 94.88 179 LEU A O 1
ATOM 1473 N N . ASN A 1 180 ? 2.668 -2.031 -10.542 1.00 95.06 180 ASN A N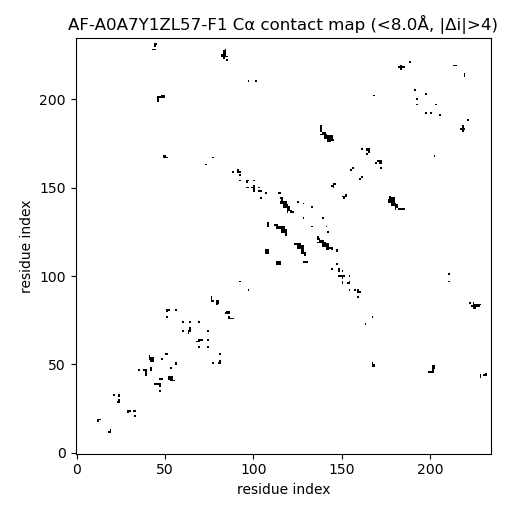 1
ATOM 1474 C CA . ASN A 1 180 ? 3.588 -0.944 -10.852 1.00 95.06 180 ASN A CA 1
ATOM 1475 C C . ASN A 1 180 ? 3.061 -0.151 -12.054 1.00 95.06 180 ASN A C 1
ATOM 1477 O O . ASN A 1 180 ? 2.656 -0.732 -13.067 1.00 95.06 180 ASN A O 1
ATOM 1481 N N . PHE A 1 181 ? 3.078 1.171 -11.918 1.00 90.25 181 PHE A N 1
ATOM 1482 C CA . PHE A 1 181 ? 2.554 2.128 -12.881 1.00 90.25 181 PHE A CA 1
ATOM 1483 C C . PHE A 1 181 ? 3.684 3.055 -13.335 1.00 90.25 181 PHE A C 1
ATOM 1485 O O . PHE A 1 181 ? 4.339 3.662 -12.493 1.00 90.25 181 PHE A O 1
ATOM 1492 N N . GLU A 1 182 ? 3.890 3.189 -14.648 1.00 85.88 182 GLU A N 1
ATOM 1493 C CA . GLU A 1 182 ? 4.748 4.254 -15.203 1.00 85.88 182 GLU A CA 1
ATOM 1494 C C . GLU A 1 182 ? 3.995 5.585 -15.320 1.00 85.88 182 GLU A C 1
ATOM 1496 O O . GLU A 1 182 ? 4.590 6.650 -15.243 1.00 85.88 182 GLU A O 1
ATOM 1501 N N . MET A 1 183 ? 2.676 5.514 -15.499 1.00 82.50 183 MET A N 1
ATOM 1502 C CA . MET A 1 183 ? 1.778 6.656 -15.642 1.00 82.50 183 MET A CA 1
ATOM 1503 C C . MET A 1 183 ? 0.567 6.455 -14.730 1.00 82.50 183 MET A C 1
ATOM 1505 O O . MET A 1 183 ? 0.222 5.317 -14.400 1.00 82.50 183 MET A O 1
ATOM 1509 N N . GLY A 1 184 ? -0.102 7.545 -14.344 1.00 76.50 184 GLY A N 1
ATOM 1510 C CA . GLY A 1 184 ? -1.338 7.483 -13.558 1.00 76.50 184 GLY A CA 1
ATOM 1511 C C . GLY A 1 184 ? -2.371 6.521 -14.163 1.00 76.50 184 GLY A C 1
ATOM 1512 O O . GLY A 1 184 ? -2.426 6.321 -15.375 1.00 76.50 184 GLY A O 1
ATOM 1513 N N . SER A 1 185 ? -3.204 5.908 -13.319 1.00 74.56 185 SER A N 1
ATOM 1514 C CA . SER A 1 185 ? -4.114 4.840 -13.759 1.00 74.56 185 SER A CA 1
ATOM 1515 C C . SER A 1 185 ? -5.238 5.311 -14.692 1.00 74.56 185 SER A C 1
ATOM 1517 O O . SER A 1 185 ? -5.894 4.462 -15.297 1.00 74.56 185 SER A O 1
ATOM 1519 N N . GLU A 1 186 ? -5.480 6.625 -14.775 1.00 76.94 186 GLU A N 1
ATOM 1520 C CA . GLU A 1 186 ? -6.617 7.268 -15.458 1.00 76.94 186 GLU A CA 1
ATOM 1521 C C . GLU A 1 186 ? -7.996 6.771 -14.982 1.00 76.94 186 GLU A C 1
ATOM 1523 O O . GLU A 1 186 ? -9.017 7.035 -15.614 1.00 76.94 186 GLU A O 1
ATOM 1528 N N . GLN A 1 187 ? -8.054 6.051 -13.857 1.00 80.50 187 GLN A N 1
ATOM 1529 C CA . GLN A 1 187 ? -9.319 5.595 -13.296 1.00 80.50 187 GLN A CA 1
ATOM 1530 C C . GLN A 1 187 ? -10.030 6.747 -12.593 1.00 80.50 187 GLN A C 1
ATOM 1532 O O . GLN A 1 187 ? -9.426 7.486 -11.815 1.00 80.50 187 GLN A O 1
ATOM 1537 N N . GLU A 1 188 ? -11.336 6.857 -12.833 1.00 85.94 188 GLU A N 1
ATOM 1538 C CA . GLU A 1 188 ? -12.193 7.763 -12.075 1.00 85.94 188 GLU A CA 1
ATOM 1539 C C . GLU A 1 188 ? -12.176 7.410 -10.584 1.00 85.94 188 GLU A C 1
ATOM 1541 O O . GLU A 1 188 ? -11.862 6.285 -10.187 1.00 85.94 188 GLU A O 1
ATOM 1546 N N . VAL A 1 189 ? -12.530 8.384 -9.748 1.00 89.38 189 VAL A N 1
ATOM 1547 C CA . VAL A 1 189 ? -12.635 8.212 -8.295 1.00 89.38 189 VAL A CA 1
ATOM 1548 C C . VAL A 1 189 ? -13.564 7.044 -7.976 1.00 89.38 189 VAL A C 1
ATOM 1550 O O . VAL A 1 189 ? -14.705 7.001 -8.435 1.00 89.38 189 VAL A O 1
ATOM 1553 N N . HIS A 1 190 ? -13.091 6.122 -7.143 1.00 90.19 190 HIS A N 1
ATOM 1554 C CA . HIS A 1 190 ? -13.844 4.937 -6.756 1.00 90.19 190 HIS A CA 1
ATOM 1555 C C . HIS A 1 190 ? -13.457 4.429 -5.364 1.00 90.19 190 HIS A C 1
ATOM 1557 O O . HIS A 1 190 ? -12.529 4.931 -4.732 1.00 90.19 190 HIS A O 1
ATOM 1563 N N . GLN A 1 191 ? -14.189 3.418 -4.893 1.00 89.25 191 GLN A N 1
ATOM 1564 C CA . GLN A 1 191 ? -13.831 2.618 -3.725 1.00 89.25 191 GLN A CA 1
ATOM 1565 C C . GLN A 1 191 ? -13.275 1.272 -4.197 1.00 89.25 191 GLN A C 1
ATOM 1567 O O . GLN A 1 191 ? -13.943 0.559 -4.947 1.00 89.25 191 GLN A O 1
ATOM 1572 N N . ASP A 1 192 ? -12.080 0.901 -3.735 1.00 88.69 192 ASP A N 1
ATOM 1573 C CA . ASP A 1 192 ? -11.411 -0.344 -4.143 1.00 88.69 192 ASP A CA 1
ATOM 1574 C C . ASP A 1 192 ? -12.256 -1.593 -3.881 1.00 88.69 192 ASP A C 1
ATOM 1576 O O . ASP A 1 192 ? -12.168 -2.564 -4.626 1.00 88.69 192 ASP A O 1
ATOM 1580 N N . THR A 1 193 ? -13.120 -1.573 -2.864 1.00 84.56 193 THR A N 1
ATOM 1581 C CA . THR A 1 193 ? -14.026 -2.683 -2.531 1.00 84.56 193 THR A CA 1
ATOM 1582 C C . THR A 1 193 ? -15.002 -3.042 -3.658 1.00 84.56 193 THR A C 1
ATOM 1584 O O . THR A 1 193 ? -15.542 -4.146 -3.646 1.00 84.56 193 THR A O 1
ATOM 1587 N N . ALA A 1 194 ? -15.204 -2.160 -4.645 1.00 83.62 194 ALA A N 1
ATOM 1588 C CA . ALA A 1 194 ? -15.984 -2.445 -5.850 1.00 83.62 194 ALA A CA 1
ATOM 1589 C C . ALA A 1 194 ? -15.222 -3.290 -6.890 1.00 83.62 194 ALA A C 1
ATOM 1591 O O . ALA A 1 194 ? -15.846 -3.958 -7.710 1.00 83.62 194 ALA A O 1
ATOM 1592 N N . PHE A 1 195 ? -13.885 -3.276 -6.864 1.00 83.56 195 PHE A N 1
ATOM 1593 C CA . PHE A 1 195 ? -13.037 -3.947 -7.860 1.00 83.56 195 PHE A CA 1
ATOM 1594 C C . PHE A 1 195 ? -12.205 -5.084 -7.263 1.00 83.56 195 PHE A C 1
ATOM 1596 O O . PHE A 1 195 ? -11.933 -6.081 -7.931 1.00 83.56 195 PHE A O 1
ATOM 1603 N N . VAL A 1 196 ? -11.819 -4.962 -5.994 1.00 85.56 196 VAL A N 1
ATOM 1604 C CA . VAL A 1 196 ? -10.990 -5.928 -5.278 1.00 85.56 196 VAL A CA 1
ATOM 1605 C C . VAL A 1 196 ? -11.884 -6.797 -4.404 1.00 85.56 196 VAL A C 1
ATOM 1607 O O . VAL A 1 196 ? -12.335 -6.406 -3.326 1.00 85.56 196 VAL A O 1
ATOM 1610 N N . THR A 1 197 ? -12.142 -8.016 -4.875 1.00 83.44 197 THR A N 1
ATOM 1611 C CA . THR A 1 197 ? -13.004 -8.958 -4.158 1.00 83.44 197 THR A CA 1
ATOM 1612 C C . THR A 1 197 ? -12.250 -9.588 -2.990 1.00 83.44 197 THR A C 1
ATOM 1614 O O . THR A 1 197 ? -11.359 -10.413 -3.182 1.00 83.44 197 THR A O 1
ATOM 1617 N N . MET A 1 198 ? -12.649 -9.240 -1.767 1.00 81.88 198 MET A N 1
ATOM 1618 C CA . MET A 1 198 ? -12.116 -9.810 -0.528 1.00 81.88 198 MET A CA 1
ATOM 1619 C C . MET A 1 198 ? -13.236 -10.453 0.291 1.00 81.88 198 MET A C 1
ATOM 1621 O O . MET A 1 198 ? -14.360 -9.959 0.334 1.00 81.88 198 MET A O 1
ATOM 1625 N N . THR A 1 199 ? -12.924 -11.527 1.019 1.00 81.62 199 THR A N 1
ATOM 1626 C CA . THR A 1 199 ? -13.877 -12.153 1.958 1.00 81.62 199 THR A CA 1
ATOM 1627 C C . THR A 1 199 ? -14.224 -11.248 3.142 1.00 81.62 199 THR A C 1
ATOM 1629 O O . THR A 1 199 ? -15.289 -11.390 3.739 1.00 81.62 199 THR A O 1
ATOM 1632 N N . SER A 1 200 ? -13.333 -10.315 3.481 1.00 83.19 200 SER A N 1
ATOM 1633 C CA . SER A 1 200 ? -13.522 -9.298 4.513 1.00 83.19 200 SER A CA 1
ATOM 1634 C C . SER A 1 200 ? -13.123 -7.925 3.954 1.00 83.19 200 SER A C 1
ATOM 1636 O O . SER A 1 200 ? -12.005 -7.479 4.214 1.00 83.19 200 SER A O 1
ATOM 1638 N N . PRO A 1 201 ? -14.003 -7.246 3.193 1.00 80.38 201 PRO A N 1
ATOM 1639 C CA . PRO A 1 201 ? -13.654 -6.044 2.424 1.00 80.38 201 PRO A CA 1
ATOM 1640 C C . PRO A 1 201 ? -13.181 -4.864 3.283 1.00 80.38 201 PRO A C 1
ATOM 1642 O O . PRO A 1 201 ? -12.390 -4.056 2.822 1.00 80.38 201 PRO A O 1
ATOM 1645 N N . LEU A 1 202 ? -13.585 -4.799 4.556 1.00 86.50 202 LEU A N 1
ATOM 1646 C CA . LEU A 1 202 ? -13.128 -3.767 5.500 1.00 86.50 202 LEU A CA 1
ATOM 1647 C C . LEU A 1 202 ? -11.808 -4.099 6.210 1.00 86.50 202 LEU A C 1
ATOM 1649 O O . LEU A 1 202 ? -11.363 -3.358 7.079 1.00 86.50 202 LEU A O 1
ATOM 1653 N N . LYS A 1 203 ? -11.196 -5.243 5.895 1.00 89.44 203 LYS A N 1
ATOM 1654 C CA . LYS A 1 203 ? -9.861 -5.634 6.377 1.00 89.44 203 LYS A CA 1
ATOM 1655 C C . LYS A 1 203 ? -8.874 -5.640 5.205 1.00 89.44 203 LYS A C 1
ATOM 1657 O O . LYS A 1 203 ? -8.095 -6.574 5.041 1.00 89.44 203 LYS A O 1
ATOM 1662 N N . PHE A 1 204 ? -8.968 -4.608 4.374 1.00 91.38 204 PHE A N 1
ATOM 1663 C CA . PHE A 1 204 ? -8.153 -4.373 3.190 1.00 91.38 204 PHE A CA 1
ATOM 1664 C C . PHE A 1 204 ? -7.624 -2.937 3.231 1.00 91.38 204 PHE A C 1
ATOM 1666 O O . PHE A 1 204 ? -8.313 -2.035 3.704 1.00 91.38 204 PHE A O 1
ATOM 1673 N N . ALA A 1 205 ? -6.399 -2.734 2.751 1.00 94.44 205 ALA A N 1
ATOM 1674 C CA . ALA A 1 205 ? -5.804 -1.415 2.598 1.00 94.44 205 ALA A CA 1
ATOM 1675 C C . ALA A 1 205 ? -4.972 -1.381 1.316 1.00 94.44 205 ALA A C 1
ATOM 1677 O O . ALA A 1 205 ? -4.112 -2.242 1.118 1.00 94.44 205 ALA A O 1
ATOM 1678 N N . GLY A 1 206 ? -5.205 -0.369 0.483 1.00 94.88 206 GLY A N 1
ATOM 1679 C CA . GLY A 1 206 ? -4.302 -0.019 -0.604 1.00 94.88 206 GLY A CA 1
ATOM 1680 C C . GLY A 1 206 ? -3.070 0.702 -0.057 1.00 94.88 206 GLY A C 1
ATOM 1681 O O . GLY A 1 206 ? -3.186 1.585 0.795 1.00 94.88 206 GLY A O 1
ATOM 1682 N N . VAL A 1 207 ? -1.888 0.330 -0.545 1.00 96.19 207 VAL A N 1
ATOM 1683 C CA . VAL A 1 207 ? -0.636 1.045 -0.272 1.00 96.19 207 VAL A CA 1
ATOM 1684 C C . VAL A 1 207 ? -0.113 1.572 -1.593 1.00 96.19 207 VAL A C 1
ATOM 1686 O O . VAL A 1 207 ? 0.188 0.798 -2.498 1.00 96.19 207 VAL A O 1
ATOM 1689 N N . TRP A 1 208 ? -0.001 2.890 -1.691 1.00 95.44 208 TRP A N 1
ATOM 1690 C CA . TRP A 1 208 ? 0.590 3.548 -2.843 1.00 95.44 208 TRP A CA 1
ATOM 1691 C C . TRP A 1 208 ? 1.946 4.130 -2.464 1.00 95.44 208 TRP A C 1
ATOM 1693 O O . TRP A 1 208 ? 2.078 4.808 -1.442 1.00 95.44 208 TRP A O 1
ATOM 1703 N N . ILE A 1 209 ? 2.957 3.823 -3.272 1.00 95.81 209 ILE A N 1
ATOM 1704 C CA . ILE A 1 209 ? 4.349 4.190 -3.024 1.00 95.81 209 ILE A CA 1
ATOM 1705 C C . ILE A 1 209 ? 4.807 5.038 -4.204 1.00 95.81 209 ILE A C 1
ATOM 1707 O O . ILE A 1 209 ? 4.862 4.551 -5.331 1.00 95.81 209 ILE A O 1
ATOM 1711 N N . ALA A 1 210 ? 5.136 6.299 -3.933 1.00 94.44 210 ALA A N 1
ATOM 1712 C CA . ALA A 1 210 ? 5.764 7.169 -4.916 1.00 94.44 210 ALA A CA 1
ATOM 1713 C C . ALA A 1 210 ? 7.174 6.647 -5.222 1.00 94.44 210 ALA A C 1
ATOM 1715 O O . ALA A 1 210 ? 7.993 6.540 -4.309 1.00 94.44 210 ALA A O 1
ATOM 1716 N N . LEU A 1 211 ? 7.440 6.317 -6.486 1.00 94.44 211 LEU A N 1
ATOM 1717 C CA . LEU A 1 211 ? 8.789 5.987 -6.970 1.00 94.44 211 LEU A CA 1
ATOM 1718 C C . LEU A 1 211 ? 9.493 7.197 -7.600 1.00 94.44 211 LEU A C 1
ATOM 1720 O O . LEU A 1 211 ? 10.678 7.131 -7.900 1.00 94.44 211 LEU A O 1
ATOM 1724 N N . GLU A 1 212 ? 8.765 8.298 -7.769 1.00 91.62 212 GLU A N 1
ATOM 1725 C CA . GLU A 1 212 ? 9.256 9.587 -8.243 1.00 91.62 212 GLU A CA 1
ATOM 1726 C C . GLU A 1 212 ? 8.595 10.708 -7.434 1.00 91.62 212 GLU A C 1
ATOM 1728 O O . GLU A 1 212 ? 7.592 10.495 -6.741 1.00 91.62 212 GLU A O 1
ATOM 1733 N N . ASP A 1 213 ? 9.145 11.915 -7.529 1.00 91.94 213 ASP A N 1
ATOM 1734 C CA . ASP A 1 213 ? 8.559 13.093 -6.899 1.00 91.94 213 ASP A CA 1
ATOM 1735 C C . ASP A 1 213 ? 7.172 13.402 -7.482 1.00 91.94 213 ASP A C 1
ATOM 1737 O O . ASP A 1 213 ? 7.000 13.589 -8.685 1.00 91.94 213 ASP A O 1
ATOM 1741 N N . VAL A 1 214 ? 6.173 13.521 -6.605 1.00 89.88 214 VAL A N 1
ATOM 1742 C CA . VAL A 1 214 ? 4.792 13.843 -6.991 1.00 89.88 214 VAL A CA 1
ATOM 1743 C C . VAL A 1 214 ? 4.607 15.352 -7.052 1.00 89.88 214 VAL A C 1
ATOM 1745 O O . VAL A 1 214 ? 4.828 16.052 -6.060 1.00 89.88 214 VAL A O 1
ATOM 1748 N N . GLN A 1 215 ? 4.145 15.853 -8.195 1.00 90.38 215 GLN A N 1
ATOM 1749 C CA . GLN A 1 215 ? 3.852 17.270 -8.413 1.00 90.38 215 GLN A CA 1
ATOM 1750 C C . GLN A 1 215 ? 2.393 17.452 -8.846 1.00 90.38 215 GLN A C 1
ATOM 1752 O O . GLN A 1 215 ? 1.812 16.529 -9.411 1.00 90.38 215 GLN A O 1
ATOM 1757 N N . PRO A 1 216 ? 1.781 18.630 -8.622 1.00 90.00 216 PRO A N 1
ATOM 1758 C CA . PRO A 1 216 ? 0.435 18.891 -9.120 1.00 90.00 216 PRO A CA 1
ATOM 1759 C C . PRO A 1 216 ? 0.334 18.646 -10.631 1.00 90.00 216 PRO A C 1
ATOM 1761 O O . PRO A 1 216 ? 1.078 19.248 -11.407 1.00 90.00 216 PRO A O 1
ATOM 1764 N N . GLY A 1 217 ? -0.594 17.782 -11.042 1.00 85.38 217 GLY A N 1
ATOM 1765 C CA . GLY A 1 217 ? -0.792 17.407 -12.441 1.00 85.38 217 GLY A CA 1
ATOM 1766 C C . GLY A 1 217 ? 0.095 16.263 -12.944 1.00 85.38 217 GLY A C 1
ATOM 1767 O O . GLY A 1 217 ? 0.056 15.973 -14.138 1.00 85.38 217 GLY A O 1
ATOM 1768 N N . SER A 1 218 ? 0.860 15.587 -12.078 1.00 86.62 218 SER A N 1
ATOM 1769 C CA . SER A 1 218 ? 1.648 14.401 -12.452 1.00 86.62 218 SER A CA 1
ATOM 1770 C C . SER A 1 218 ? 0.821 13.106 -12.481 1.00 86.62 218 SER A C 1
ATOM 1772 O O . SER A 1 218 ? 1.382 12.022 -12.613 1.00 86.62 218 SER A O 1
ATOM 1774 N N . GLY A 1 219 ? -0.505 13.195 -12.322 1.00 82.44 219 GLY A N 1
ATOM 1775 C CA . GLY A 1 219 ? -1.373 12.027 -12.145 1.00 82.44 219 GLY A CA 1
ATOM 1776 C C . GLY A 1 219 ? -1.378 11.531 -10.699 1.00 82.44 219 GLY A C 1
ATOM 1777 O O . GLY A 1 219 ? -1.421 10.327 -10.450 1.00 82.44 219 GLY A O 1
ATOM 1778 N N . GLU A 1 220 ? -1.283 12.463 -9.750 1.00 87.19 220 GLU A N 1
ATOM 1779 C CA . GLU A 1 220 ? -1.285 12.206 -8.318 1.00 87.19 220 GLU A CA 1
ATOM 1780 C C . GLU A 1 220 ? -2.570 11.518 -7.837 1.00 87.19 220 GLU A C 1
ATOM 1782 O O . GLU A 1 220 ? -3.657 11.695 -8.391 1.00 87.19 220 GLU A O 1
ATOM 1787 N N . LEU A 1 221 ? -2.456 10.745 -6.754 1.00 88.56 221 LEU A N 1
ATOM 1788 C CA . LEU A 1 221 ? -3.631 10.166 -6.114 1.00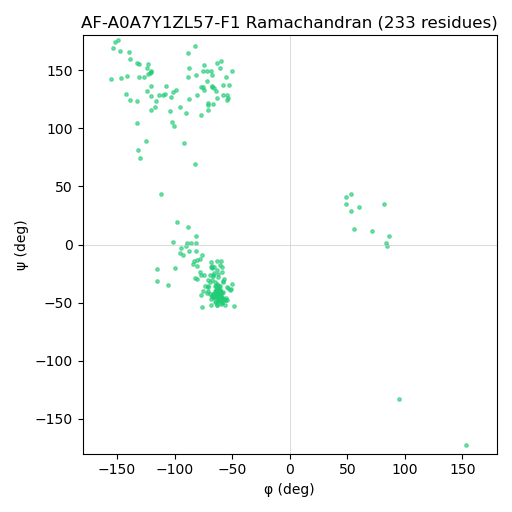 88.56 221 LEU A CA 1
ATOM 1789 C C . LEU A 1 221 ? -4.510 11.240 -5.478 1.00 88.56 221 LEU A C 1
ATOM 1791 O O . LEU A 1 221 ? -4.038 12.115 -4.750 1.00 88.56 221 LEU A O 1
ATOM 1795 N N . VAL A 1 222 ? -5.817 11.092 -5.684 1.00 89.94 222 VAL A N 1
ATOM 1796 C CA . VAL A 1 222 ? -6.845 11.947 -5.096 1.00 89.94 222 VAL A CA 1
ATOM 1797 C C . VAL A 1 222 ? -7.670 11.128 -4.112 1.00 89.94 222 VAL A C 1
ATOM 1799 O O . VAL A 1 222 ? -8.203 10.075 -4.452 1.00 89.94 222 VAL A O 1
ATOM 1802 N N . TYR A 1 223 ? -7.808 11.648 -2.894 1.00 92.31 223 TYR A N 1
ATOM 1803 C CA . TYR A 1 223 ? -8.640 11.072 -1.842 1.00 92.31 223 TYR A CA 1
ATOM 1804 C C . TYR A 1 223 ? -9.704 12.073 -1.398 1.00 92.31 223 TYR A C 1
ATOM 1806 O O . TYR A 1 223 ? -9.461 13.280 -1.369 1.00 92.31 223 TYR A O 1
ATOM 1814 N N . PHE A 1 224 ? -10.863 11.564 -0.981 1.00 95.12 224 PHE A N 1
ATOM 1815 C CA . PHE A 1 224 ? -11.889 12.343 -0.286 1.00 95.12 224 PHE A CA 1
ATOM 1816 C C . PHE A 1 224 ? -11.809 12.028 1.212 1.00 95.12 224 PHE A C 1
ATOM 1818 O O . PHE A 1 224 ? -12.228 10.933 1.605 1.00 95.12 224 PHE A O 1
ATOM 1825 N N . PRO A 1 225 ? -11.276 12.936 2.055 1.00 96.62 225 PRO A N 1
ATOM 1826 C CA . PRO A 1 225 ? -11.141 12.684 3.486 1.00 96.62 225 PRO A CA 1
ATOM 1827 C C . PRO A 1 225 ? -12.471 12.265 4.127 1.00 96.62 225 PRO A C 1
ATOM 1829 O O . PRO A 1 225 ? -13.489 12.941 3.972 1.00 96.62 225 PRO A O 1
ATOM 1832 N N . GLY A 1 226 ? -12.466 11.129 4.825 1.00 94.75 226 GLY A N 1
ATOM 1833 C CA . GLY A 1 226 ? -13.629 10.573 5.522 1.00 94.75 226 GLY A CA 1
ATOM 1834 C C . GLY A 1 226 ? -14.574 9.732 4.653 1.00 94.75 226 GLY A C 1
ATOM 1835 O O . GLY A 1 226 ? -15.554 9.191 5.172 1.00 94.75 226 GLY A O 1
ATOM 1836 N N . SER A 1 227 ? -14.302 9.592 3.350 1.00 93.38 227 SER A N 1
ATOM 1837 C CA . SER A 1 227 ? -15.152 8.827 2.418 1.00 93.38 227 SER A CA 1
ATOM 1838 C C . SER A 1 227 ? -15.210 7.323 2.707 1.00 93.38 227 SER A C 1
ATOM 1840 O O . SER A 1 227 ? -16.180 6.666 2.334 1.00 93.38 227 SER A O 1
ATOM 1842 N N . HIS A 1 228 ? -14.246 6.772 3.451 1.00 91.81 228 HIS A N 1
ATOM 1843 C CA . HIS A 1 228 ? -14.269 5.383 3.935 1.00 91.81 228 HIS A CA 1
ATOM 1844 C C . HIS A 1 228 ? -15.429 5.084 4.894 1.00 91.81 228 HIS A C 1
ATOM 1846 O O . HIS A 1 228 ? -15.708 3.922 5.170 1.00 91.81 228 HIS A O 1
ATOM 1852 N N . ARG A 1 229 ? -16.105 6.118 5.414 1.00 89.62 229 ARG A N 1
ATOM 1853 C CA . ARG A 1 229 ? -17.277 5.999 6.300 1.00 89.62 229 ARG A CA 1
ATOM 1854 C C . ARG A 1 229 ? -18.606 6.239 5.591 1.00 89.62 229 ARG A C 1
ATOM 1856 O O . ARG A 1 229 ? -19.645 6.275 6.253 1.00 89.62 229 ARG A O 1
ATOM 1863 N N . TRP A 1 230 ? -18.591 6.482 4.282 1.00 90.19 230 TRP A N 1
ATOM 1864 C CA . TRP A 1 230 ? -19.829 6.593 3.518 1.00 90.19 230 TRP A CA 1
ATOM 1865 C C . TRP A 1 230 ? -20.598 5.266 3.537 1.00 90.19 230 TRP A C 1
ATOM 1867 O O . TRP A 1 230 ? -19.994 4.218 3.769 1.00 90.19 230 TRP A O 1
ATOM 1877 N N . PRO A 1 231 ? -21.930 5.297 3.335 1.00 86.00 231 PRO A N 1
ATOM 1878 C CA . PRO A 1 231 ? -22.734 4.083 3.321 1.00 86.00 231 PRO A CA 1
ATOM 1879 C C . PRO A 1 231 ? -22.175 3.038 2.353 1.00 86.00 231 PRO A C 1
ATOM 1881 O O . PRO A 1 231 ? -21.796 3.376 1.231 1.00 86.00 231 PRO A O 1
ATOM 1884 N N . ASP A 1 232 ? -22.160 1.778 2.791 1.00 80.06 232 ASP A N 1
ATOM 1885 C CA . ASP A 1 232 ? -21.701 0.661 1.968 1.00 80.06 232 ASP A CA 1
ATOM 1886 C C . ASP A 1 232 ? -22.529 0.593 0.669 1.00 80.06 232 ASP A C 1
ATOM 1888 O O . ASP A 1 232 ? -23.764 0.557 0.713 1.00 80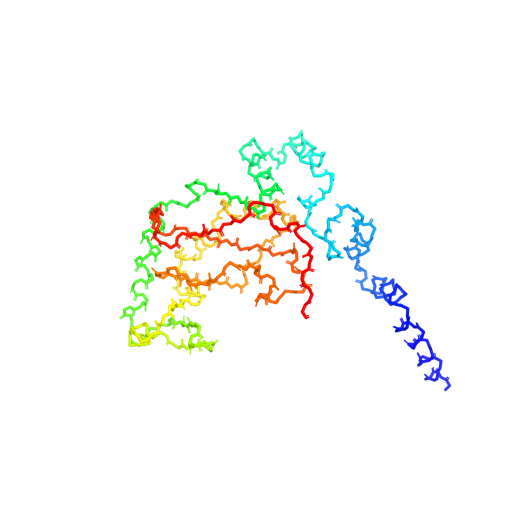.06 232 ASP A O 1
ATOM 1892 N N . TYR A 1 233 ? -21.865 0.538 -0.488 1.00 76.62 233 TYR A N 1
ATOM 1893 C CA . TYR A 1 233 ? -22.530 0.296 -1.767 1.00 76.62 233 TYR A CA 1
ATOM 1894 C C . TYR A 1 233 ? -22.580 -1.211 -2.050 1.00 76.62 233 TYR A C 1
ATOM 1896 O O . TYR A 1 233 ? -21.544 -1.851 -2.229 1.00 76.62 233 TYR A O 1
ATOM 1904 N N . LEU A 1 234 ? -23.786 -1.786 -2.056 1.00 74.81 234 LEU A N 1
ATOM 1905 C CA . LEU A 1 234 ? -24.013 -3.211 -2.317 1.00 74.81 234 LEU A CA 1
ATOM 1906 C C . LEU A 1 234 ? -24.355 -3.410 -3.793 1.00 74.81 234 LEU A C 1
ATOM 1908 O O . LEU A 1 234 ? -25.365 -2.875 -4.253 1.00 74.81 234 LEU A O 1
ATOM 1912 N N . PHE A 1 235 ? -23.525 -4.171 -4.503 1.00 67.12 235 PHE A N 1
ATOM 1913 C CA . PHE A 1 235 ? -23.721 -4.559 -5.901 1.00 67.12 235 PHE A CA 1
ATOM 1914 C C . PHE A 1 235 ? -24.135 -6.029 -6.031 1.00 67.12 235 PHE A C 1
ATOM 1916 O O . PHE A 1 235 ? -23.748 -6.844 -5.159 1.00 67.12 235 PHE A O 1
#

Nearest PDB structures (foldseek):
  3emr-assembly1_A  TM=6.511E-01  e=2.212E-02  Virgibacillus salexigens
  4nmi-assembly1_A-2  TM=6.754E-01  e=4.772E-02  Virgibacillus salexigens
  1q53-assembly1_B  TM=2.348E-01  e=1.565E+00  Arabidopsis thaliana

Solvent-accessible surface area (backbone atoms only — not comparable to full-atom values): 14388 Å² total; per-residue (Å²): 129,61,66,67,56,51,54,51,50,51,50,54,32,68,76,32,64,70,56,37,50,52,50,52,30,64,76,64,67,35,59,68,60,54,52,45,68,75,44,34,87,42,26,88,43,96,91,39,61,40,71,60,54,29,78,60,26,69,62,52,50,52,54,35,36,75,68,68,77,41,54,72,76,56,48,57,44,50,49,37,32,50,59,33,59,47,68,84,70,79,82,62,65,59,67,69,54,42,53,48,25,54,52,48,52,52,53,44,67,69,40,87,80,28,89,46,33,28,34,24,86,90,36,81,58,84,38,75,47,47,74,68,58,52,76,75,44,65,50,49,27,39,42,50,54,49,83,79,31,68,43,43,42,52,61,76,61,26,63,65,56,47,56,52,44,27,66,56,65,74,41,87,78,76,91,85,80,51,74,48,65,92,57,46,73,83,69,74,95,79,61,66,69,81,76,51,90,54,98,55,59,63,78,65,81,91,85,88,80,81,82,61,90,84,48,96,87,66,54,66,91,84,81,63,74,36,55,79,73,52,81,86,84,86,129

Sequence (235 aa):
MLKPVIYALKRRVHNYPALYSVLFNLVTLNFEYFRLQFGKQHYPSSFGGLWTDRDDFYNKLRKRQFKGAINEGRFDQLQSWHTDGFVVLKGAIEPELIDTYSTELAALKAQNPSPLAVTSLSLPELVPYTPERVAQNLSVRTVDDYFHSEASRRVLFHRSIVEFLQIVFEAQPVLTQSLNFEMGSEQEVHQDTAFVTMTSPLKFAGVWIALEDVQPGSGELVYFPGSHRWPDYLF

Foldseek 3Di:
DCVVVVVVVVVVLVVDVVSVQVVVCVVVVVVVVVCQVVQVVQALANLGAWCLRGPCNVVVLVVCVVVVNADPVLSVQSVQCSFFVHGDDPCLDPLVLLVLQVVQVVVLLPDVQRPWWKAAPVRNDTHGDDPVVVVVGPQIKTKPCVVPDPSVVCVVVPPSVQVSLCVRLVDGDDDDIDIHTPAANPDDDDDCCVPDDDPRSNSDDDDDDDSDDDDVPRNDDDGGGPCVSPYDDDD